Protein AF-A0A496S1B3-F1 (afdb_monomer_lite)

Structure (mmCIF, N/CA/C/O backbone):
data_AF-A0A496S1B3-F1
#
_entry.id   AF-A0A496S1B3-F1
#
loop_
_atom_site.group_PDB
_atom_site.id
_atom_site.type_symbol
_atom_site.label_atom_id
_atom_site.label_alt_id
_atom_site.label_comp_id
_atom_site.label_asym_id
_atom_site.label_entity_id
_atom_site.label_seq_id
_atom_site.pdbx_PDB_ins_code
_atom_site.Cartn_x
_atom_site.Cartn_y
_atom_site.Cartn_z
_atom_site.occupancy
_atom_site.B_iso_or_equiv
_atom_site.auth_seq_id
_atom_site.auth_comp_id
_atom_site.auth_asym_id
_atom_site.auth_atom_id
_atom_site.pdbx_PDB_model_num
ATOM 1 N N . MET A 1 1 ? -63.896 8.374 53.318 1.00 48.91 1 MET A N 1
ATOM 2 C CA . MET A 1 1 ? -63.334 8.091 51.974 1.00 48.91 1 MET A CA 1
ATOM 3 C C . MET A 1 1 ? -62.321 9.175 51.586 1.00 48.91 1 MET A C 1
ATOM 5 O O . MET A 1 1 ? -62.719 10.139 50.954 1.00 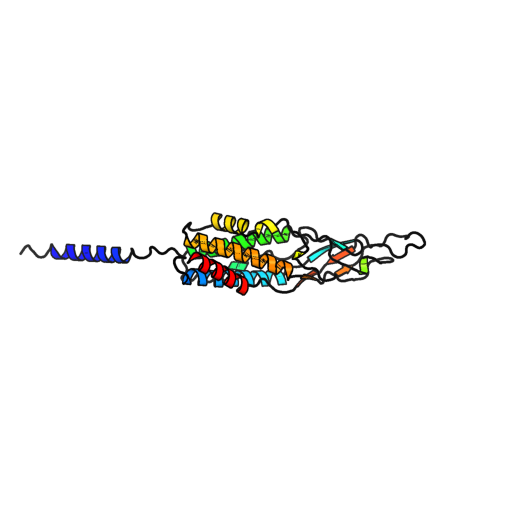48.91 1 MET A O 1
ATOM 9 N N . LYS A 1 2 ? -61.044 9.094 52.003 1.00 51.69 2 LYS A N 1
ATOM 10 C CA . LYS A 1 2 ? -60.004 10.091 51.628 1.00 51.69 2 LYS A CA 1
ATOM 11 C C . LYS A 1 2 ? -58.546 9.576 51.726 1.00 51.69 2 LYS A C 1
ATOM 13 O O . LYS A 1 2 ? -57.644 10.363 51.966 1.00 51.69 2 LYS A O 1
ATOM 18 N N . HIS A 1 3 ? -58.287 8.280 51.510 1.00 47.06 3 HIS A N 1
ATOM 19 C CA . HIS A 1 3 ? -56.916 7.724 51.598 1.00 47.06 3 HIS A CA 1
ATOM 20 C C . HIS A 1 3 ? -56.418 6.920 50.383 1.00 47.06 3 HIS A C 1
ATOM 22 O O . HIS A 1 3 ? -55.318 6.390 50.418 1.00 47.06 3 HIS A O 1
ATOM 28 N N . SER A 1 4 ? -57.145 6.889 49.261 1.00 51.12 4 SER A N 1
ATOM 29 C CA . SER A 1 4 ? -56.783 6.009 48.132 1.00 51.12 4 SER A CA 1
ATOM 30 C C . SER A 1 4 ? -55.944 6.660 47.018 1.00 51.12 4 SER A C 1
ATOM 32 O O . SER A 1 4 ? -55.629 5.988 46.043 1.00 51.12 4 SER A O 1
ATOM 34 N N . ARG A 1 5 ? -55.592 7.953 47.106 1.00 49.75 5 ARG A N 1
ATOM 35 C CA . ARG A 1 5 ? -54.916 8.672 45.998 1.00 49.75 5 ARG A CA 1
ATOM 36 C C . ARG A 1 5 ? -53.407 8.882 46.160 1.00 49.75 5 ARG A C 1
ATOM 38 O O . ARG A 1 5 ? -52.769 9.278 45.196 1.00 49.75 5 ARG A O 1
ATOM 45 N N . ILE A 1 6 ? -52.827 8.594 47.327 1.00 52.75 6 ILE A N 1
ATOM 46 C CA . ILE A 1 6 ? -51.395 8.853 47.581 1.00 52.75 6 ILE A CA 1
ATOM 47 C C . ILE A 1 6 ? -50.519 7.654 47.172 1.00 52.75 6 ILE A C 1
ATOM 49 O O . ILE A 1 6 ? -49.421 7.842 46.663 1.00 52.75 6 ILE A O 1
ATOM 53 N N . LEU A 1 7 ? -51.038 6.424 47.260 1.00 48.69 7 LEU A N 1
ATOM 54 C CA . LEU A 1 7 ? -50.293 5.207 46.899 1.00 48.69 7 LEU A CA 1
ATOM 55 C C . LEU A 1 7 ? -50.010 5.061 45.393 1.00 48.69 7 LEU A C 1
ATOM 57 O O . LEU A 1 7 ? -49.028 4.428 45.018 1.00 48.69 7 LEU A O 1
ATOM 61 N N . SER A 1 8 ? -50.817 5.676 44.522 1.00 51.34 8 SER A N 1
ATOM 62 C CA . SER A 1 8 ? -50.646 5.535 43.067 1.00 51.34 8 SER A CA 1
ATOM 63 C C . SER A 1 8 ? -49.542 6.427 42.486 1.00 51.34 8 SER A C 1
ATOM 65 O O . SER A 1 8 ? -49.044 6.134 41.405 1.00 51.34 8 SER A O 1
ATOM 67 N N . PHE A 1 9 ? -49.145 7.496 43.187 1.00 51.12 9 PHE A N 1
ATOM 68 C CA . PHE A 1 9 ? -48.075 8.393 42.733 1.00 51.12 9 PHE A CA 1
ATOM 69 C C . PHE A 1 9 ? -46.683 7.864 43.103 1.00 51.12 9 PHE A C 1
ATOM 71 O O . PHE A 1 9 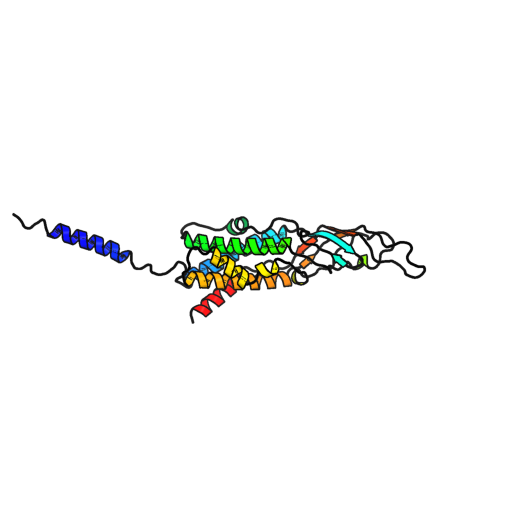? -45.757 7.975 42.306 1.00 51.12 9 PHE A O 1
ATOM 78 N N . SER A 1 10 ? -46.540 7.221 44.267 1.00 53.34 10 SER A N 1
ATOM 79 C CA . SER A 1 10 ? -45.262 6.645 44.710 1.00 53.34 10 SER A CA 1
ATOM 80 C C . SER A 1 10 ? -44.829 5.434 43.877 1.00 53.34 10 SER A C 1
ATOM 82 O O . SER A 1 10 ? -43.641 5.276 43.613 1.00 53.34 10 SER A O 1
ATOM 84 N N . LEU A 1 11 ? -45.778 4.618 43.402 1.00 52.97 11 LEU A N 1
ATOM 85 C CA . LEU A 1 11 ? -45.486 3.486 42.511 1.00 52.97 11 LEU A CA 1
ATOM 86 C C . LEU A 1 11 ? -45.060 3.937 41.105 1.00 52.97 11 LEU A C 1
ATOM 88 O O . LEU A 1 11 ? -44.182 3.317 40.514 1.00 52.97 11 LEU A O 1
ATOM 92 N N . LEU A 1 12 ? -45.618 5.041 40.593 1.00 54.69 12 LEU A N 1
ATOM 93 C CA . LEU A 1 12 ? -45.218 5.591 39.294 1.00 54.69 12 LEU A CA 1
ATOM 94 C C . LEU A 1 12 ? -43.828 6.248 39.349 1.00 54.69 12 LEU A C 1
ATOM 96 O O . LEU A 1 12 ? -43.060 6.144 38.398 1.00 54.69 12 LEU A O 1
ATOM 100 N N . PHE A 1 13 ? -43.488 6.887 40.475 1.00 54.34 13 PHE A N 1
ATOM 101 C CA . PHE A 1 13 ? -42.167 7.487 40.686 1.00 54.34 13 PHE A CA 1
ATOM 102 C C . PHE A 1 13 ? -41.072 6.428 40.852 1.00 54.34 13 PHE A C 1
ATOM 104 O O . PHE A 1 13 ? -39.991 6.590 40.300 1.00 54.34 13 PHE A O 1
ATOM 111 N N . LEU A 1 14 ? -41.361 5.320 41.545 1.00 52.47 14 LEU A N 1
ATOM 112 C CA . LEU A 1 14 ? -40.439 4.185 41.642 1.00 52.47 14 LEU A CA 1
ATOM 113 C C . LEU A 1 14 ? -40.260 3.477 40.293 1.00 52.47 14 LEU A C 1
ATOM 115 O O . LEU A 1 14 ? -39.133 3.156 39.946 1.00 52.47 14 LEU A O 1
ATOM 119 N N . ALA A 1 15 ? -41.316 3.304 39.492 1.00 55.28 15 ALA A N 1
ATOM 120 C CA . ALA A 1 15 ? -41.189 2.726 38.151 1.00 55.28 15 ALA A CA 1
ATOM 121 C C . ALA A 1 15 ? -40.369 3.617 37.195 1.00 55.28 15 ALA A C 1
ATOM 123 O O . ALA A 1 15 ? -39.558 3.106 36.430 1.00 55.28 15 ALA A O 1
ATOM 124 N N . LEU A 1 16 ? -40.514 4.946 37.275 1.00 52.53 16 LEU A N 1
ATOM 125 C CA . LEU A 1 16 ? -39.686 5.885 36.506 1.00 52.53 16 LEU A CA 1
ATOM 126 C C . LEU A 1 16 ? -38.232 5.933 36.998 1.00 52.53 16 LEU A C 1
ATOM 128 O O . LEU A 1 16 ? -37.332 6.047 36.171 1.00 52.53 16 LEU A O 1
ATOM 132 N N . PHE A 1 17 ? -37.991 5.795 38.306 1.00 51.19 17 PHE A N 1
ATOM 133 C CA . PHE A 1 17 ? -36.635 5.686 38.855 1.00 51.19 17 PHE A CA 1
ATOM 134 C C . PHE A 1 17 ? -35.966 4.358 38.496 1.00 51.19 17 PHE A C 1
ATOM 136 O O . PHE A 1 17 ? -34.789 4.366 38.163 1.00 51.19 17 PHE A O 1
ATOM 143 N N . PHE A 1 18 ? -36.691 3.237 38.490 1.00 47.53 18 PHE A N 1
ATOM 144 C CA . PHE A 1 18 ? -36.135 1.950 38.061 1.00 47.53 18 PHE A CA 1
ATOM 145 C C . PHE A 1 18 ? -35.907 1.892 36.542 1.00 47.53 18 PHE A C 1
ATOM 147 O O . PHE A 1 18 ? -34.878 1.380 36.120 1.00 47.53 18 PHE A O 1
ATOM 154 N N . SER A 1 19 ? -36.760 2.519 35.720 1.00 48.44 19 SER A N 1
ATOM 155 C CA . SER A 1 19 ? -36.476 2.672 34.282 1.00 48.44 19 SER A CA 1
ATOM 156 C C . SER A 1 19 ? -35.350 3.664 33.963 1.00 48.44 19 SER A C 1
ATOM 158 O O . SER A 1 19 ? -34.786 3.578 32.878 1.00 48.44 19 SER A O 1
ATOM 160 N N . HIS A 1 20 ? -35.008 4.597 34.862 1.00 42.94 20 HIS A N 1
ATOM 161 C CA . HIS A 1 20 ? -33.800 5.428 34.722 1.00 42.94 20 HIS A CA 1
ATOM 162 C C . HIS A 1 20 ? -32.547 4.748 35.288 1.00 42.94 20 HIS A C 1
ATOM 164 O O . HIS A 1 20 ? -31.473 4.923 34.727 1.00 42.94 20 HIS A O 1
ATOM 170 N N . ALA A 1 21 ? -32.670 3.944 36.346 1.00 42.50 21 ALA A N 1
ATOM 171 C CA . ALA A 1 21 ? -31.541 3.231 36.942 1.00 42.50 21 ALA A CA 1
ATOM 172 C C . ALA A 1 21 ? -31.046 2.062 36.070 1.00 42.50 21 ALA A C 1
ATOM 174 O O . ALA A 1 21 ? -29.859 1.764 36.077 1.00 42.50 21 ALA A O 1
ATOM 175 N N . GLU A 1 22 ? -31.912 1.444 35.257 1.00 41.94 22 GLU A N 1
ATOM 176 C CA . GLU A 1 22 ? -31.498 0.446 34.250 1.00 41.94 22 GLU A CA 1
ATOM 177 C C . GLU A 1 22 ? -30.919 1.071 32.963 1.00 41.94 22 GLU A C 1
ATOM 179 O O . GLU A 1 22 ? -30.444 0.352 32.084 1.00 41.94 22 GLU A O 1
ATOM 184 N N . ALA A 1 23 ? -30.921 2.403 32.837 1.00 44.03 23 ALA A N 1
ATOM 185 C CA . ALA A 1 23 ? -30.290 3.112 31.722 1.00 44.03 23 ALA A CA 1
ATOM 186 C C . ALA A 1 23 ? -28.853 3.580 32.033 1.00 44.03 23 ALA A C 1
ATOM 188 O O . ALA A 1 23 ? -28.182 4.101 31.144 1.00 44.03 23 ALA A O 1
ATOM 189 N N . GLU A 1 24 ? -28.369 3.367 33.259 1.00 40.72 24 GLU A N 1
ATOM 190 C CA . GLU A 1 24 ? -27.092 3.897 33.758 1.00 40.72 24 GLU A CA 1
ATOM 191 C C . GLU A 1 24 ? -26.056 2.793 34.056 1.00 40.72 24 GLU A C 1
ATOM 193 O O . GLU A 1 24 ? -25.245 2.898 34.968 1.00 40.72 24 GLU A O 1
ATOM 198 N N . GLU A 1 25 ? -26.051 1.730 33.242 1.00 42.53 25 GLU A N 1
ATOM 199 C CA . GLU A 1 25 ? -24.993 0.705 33.223 1.00 42.53 25 GLU A CA 1
ATOM 200 C C . GLU A 1 25 ? -24.513 0.433 31.780 1.00 42.53 25 GLU A C 1
ATOM 202 O O . GLU A 1 25 ? -24.498 -0.689 31.275 1.00 42.53 25 GLU A O 1
ATOM 207 N N . LYS A 1 26 ? -24.142 1.501 31.063 1.00 48.03 26 LYS A N 1
ATOM 208 C CA . LYS A 1 26 ? -23.398 1.437 29.789 1.00 48.03 26 LYS A CA 1
ATOM 209 C C . LYS A 1 26 ? -22.234 2.428 29.790 1.00 48.03 26 LYS A C 1
ATOM 211 O O . LYS A 1 26 ? -22.047 3.178 28.843 1.00 48.03 26 LYS A O 1
ATOM 216 N N . ASP A 1 27 ? -21.429 2.410 30.845 1.00 52.03 27 ASP A N 1
ATOM 217 C CA . ASP A 1 27 ? -20.199 3.217 30.922 1.00 52.03 27 ASP A CA 1
ATOM 218 C C . ASP A 1 27 ? -18.995 2.515 30.255 1.00 52.03 27 ASP A C 1
ATOM 220 O O . ASP A 1 27 ? -17.829 2.757 30.556 1.00 52.03 27 ASP A O 1
ATOM 224 N N . GLY A 1 28 ? -19.278 1.582 29.344 1.00 63.53 28 GLY A N 1
ATOM 225 C CA . GLY A 1 28 ? -18.281 0.967 28.486 1.00 63.53 28 GLY A CA 1
ATOM 226 C C . GLY A 1 28 ? -18.324 1.636 27.122 1.00 63.53 28 GLY A C 1
ATOM 227 O O . GLY A 1 28 ? -19.267 1.403 26.369 1.00 63.53 28 GLY A O 1
ATOM 228 N N . GLY A 1 29 ? -17.297 2.422 26.789 1.00 81.56 29 GLY A N 1
ATOM 229 C CA . GLY A 1 29 ? -17.083 2.953 25.437 1.00 81.56 29 GLY A CA 1
ATOM 230 C C . GLY A 1 29 ? -17.202 1.889 24.335 1.00 81.56 29 GLY A C 1
ATOM 231 O O . GLY A 1 29 ? -17.192 0.681 24.608 1.00 81.56 29 GLY A O 1
ATOM 232 N N . ILE A 1 30 ? -17.283 2.300 23.066 1.00 90.94 30 ILE A N 1
ATOM 233 C CA . ILE A 1 30 ? -17.485 1.377 21.927 1.00 90.94 30 ILE A CA 1
ATOM 234 C C . ILE A 1 30 ? -16.407 0.276 21.852 1.00 90.94 30 ILE A C 1
ATOM 236 O O . ILE A 1 30 ? -16.668 -0.840 21.391 1.00 90.94 30 ILE A O 1
ATOM 240 N N . PHE A 1 31 ? -15.216 0.545 22.393 1.00 92.69 31 PHE A N 1
ATOM 241 C CA . PHE A 1 31 ? -14.099 -0.401 22.485 1.00 92.69 31 PHE A CA 1
ATOM 242 C C . PHE A 1 31 ? -13.747 -0.824 23.918 1.00 92.69 31 PHE A C 1
ATOM 244 O O . PHE A 1 31 ? -12.593 -1.132 24.229 1.00 92.69 31 PHE A O 1
ATOM 251 N N . SER A 1 32 ? -14.751 -0.875 24.794 1.00 88.62 32 SER A N 1
ATOM 252 C CA . SER A 1 32 ? -14.613 -1.263 26.206 1.00 88.62 32 SER A CA 1
ATOM 253 C C . SER A 1 32 ? -14.197 -2.717 26.435 1.00 88.62 32 SER A C 1
ATOM 255 O O . SER A 1 32 ? -13.661 -3.033 27.491 1.00 88.62 32 SER A O 1
ATOM 257 N N . THR A 1 33 ? -14.381 -3.610 25.458 1.00 90.94 33 THR A N 1
ATOM 258 C CA . THR A 1 33 ? -14.062 -5.039 25.605 1.00 90.94 33 THR A CA 1
ATOM 259 C C . THR A 1 33 ? -13.036 -5.497 24.575 1.00 90.94 33 THR A C 1
ATOM 261 O O . THR A 1 33 ? -12.981 -4.980 23.459 1.00 90.94 33 THR A O 1
ATOM 264 N N . LEU A 1 34 ? -12.250 -6.524 24.907 1.00 90.75 34 LEU A N 1
ATOM 265 C CA . LEU A 1 34 ? -11.381 -7.187 23.930 1.00 90.75 34 LEU A CA 1
ATOM 266 C C . LEU A 1 34 ? -12.180 -7.759 22.746 1.00 90.75 34 LEU A C 1
ATOM 268 O O . LEU A 1 34 ? -11.686 -7.800 21.623 1.00 90.75 34 LEU A O 1
ATOM 272 N N . GLY A 1 35 ? -13.423 -8.189 22.990 1.00 92.94 35 GLY A N 1
ATOM 273 C CA . GLY A 1 35 ? -14.320 -8.704 21.956 1.00 92.94 35 GLY A CA 1
ATOM 274 C C . GLY A 1 35 ? -14.631 -7.667 20.876 1.00 92.94 35 GLY A C 1
ATOM 275 O O . GLY A 1 35 ? -14.485 -7.967 19.692 1.00 92.94 35 GLY A O 1
ATOM 276 N N . SER A 1 36 ? -14.981 -6.435 21.262 1.00 93.50 36 SER A N 1
ATOM 277 C CA . SER A 1 36 ? -15.270 -5.373 20.288 1.00 93.50 36 SER A CA 1
ATOM 278 C C . SER A 1 36 ? -14.017 -4.884 19.557 1.00 93.50 36 SER A C 1
ATOM 280 O O . SER A 1 36 ? -14.078 -4.629 18.352 1.00 93.50 36 SER A O 1
ATOM 282 N N . LYS A 1 37 ? -12.857 -4.845 20.231 1.00 95.69 37 LYS A N 1
ATOM 283 C CA . LYS A 1 37 ? -11.559 -4.570 19.586 1.00 95.69 37 LYS A CA 1
ATOM 284 C C . LYS A 1 37 ? -11.195 -5.642 18.546 1.00 95.69 37 LYS A C 1
ATOM 286 O O . LYS A 1 37 ? -10.800 -5.304 17.435 1.00 95.69 37 LYS A O 1
ATOM 291 N N . LYS A 1 38 ? -11.387 -6.928 18.873 1.00 96.44 38 LYS A N 1
ATOM 292 C CA . LYS A 1 38 ? -11.165 -8.060 17.951 1.00 96.44 38 LYS A CA 1
ATOM 293 C C . LYS A 1 38 ? -12.043 -7.990 16.711 1.00 96.44 38 LYS A C 1
ATOM 295 O O . LYS A 1 38 ? -11.554 -8.160 15.602 1.00 96.44 38 LYS A O 1
ATOM 300 N N . GLN A 1 39 ? -13.331 -7.717 16.903 1.00 96.31 39 GLN A N 1
ATOM 301 C CA . GLN A 1 39 ? -14.268 -7.569 15.794 1.00 96.31 39 GLN A CA 1
ATOM 302 C C . GLN A 1 39 ? -13.840 -6.438 14.850 1.00 96.31 39 GLN A C 1
ATOM 304 O O . GLN A 1 39 ? -13.865 -6.611 13.636 1.00 96.31 39 GLN A O 1
ATOM 309 N N . PHE A 1 40 ? -13.416 -5.301 15.409 1.00 97.38 40 PHE A N 1
ATOM 310 C CA . PHE A 1 40 ? -12.900 -4.178 14.630 1.00 97.38 40 PHE A CA 1
ATOM 311 C C . PHE A 1 40 ? -11.636 -4.524 13.845 1.00 97.38 40 PHE A C 1
ATOM 313 O O . PHE A 1 40 ? -11.559 -4.195 12.664 1.00 97.38 40 PHE A O 1
ATOM 320 N N . ALA A 1 41 ? -10.675 -5.206 14.472 1.00 97.94 41 ALA A N 1
ATOM 321 C CA . ALA A 1 41 ? -9.442 -5.619 13.810 1.00 97.94 41 ALA A CA 1
ATOM 322 C C . ALA A 1 41 ? -9.713 -6.518 12.596 1.00 97.94 41 ALA A C 1
ATOM 324 O O . ALA A 1 41 ? -9.312 -6.173 11.484 1.00 97.94 41 ALA A O 1
ATOM 325 N N . GLY A 1 42 ? -10.480 -7.597 12.781 1.00 97.88 42 GLY A N 1
ATOM 326 C CA . GLY A 1 42 ? -10.802 -8.513 11.687 1.00 97.88 42 GLY A CA 1
ATOM 327 C C . GLY A 1 42 ? -11.550 -7.822 10.544 1.00 97.88 42 GLY A C 1
ATOM 328 O O . GLY A 1 42 ? -11.259 -8.053 9.371 1.00 97.88 42 GLY A O 1
ATOM 329 N N . GLU A 1 43 ? -12.479 -6.923 10.873 1.00 97.75 43 GLU A N 1
ATOM 330 C CA . GLU A 1 43 ? -13.238 -6.183 9.870 1.00 97.75 43 GLU A CA 1
ATOM 331 C C . GLU A 1 43 ? -12.371 -5.207 9.067 1.00 97.75 43 GLU A C 1
ATOM 333 O O . GLU A 1 43 ? -12.377 -5.241 7.837 1.00 97.75 43 GLU A O 1
ATOM 338 N N . VAL A 1 44 ? -11.609 -4.345 9.739 1.00 98.12 44 VAL A N 1
ATOM 339 C CA . VAL A 1 44 ? -10.765 -3.346 9.074 1.00 98.12 44 VAL A CA 1
ATOM 340 C C . VAL A 1 44 ? -9.703 -4.018 8.206 1.00 98.12 44 VAL A C 1
ATOM 342 O O . VAL A 1 44 ? -9.511 -3.609 7.059 1.00 98.12 44 VAL A O 1
ATOM 345 N N . SER A 1 45 ? -9.061 -5.070 8.716 1.00 98.44 45 SER A N 1
ATOM 346 C CA . SER A 1 45 ? -8.072 -5.843 7.965 1.00 98.44 45 SER A CA 1
ATOM 347 C C . SER A 1 45 ? -8.652 -6.449 6.690 1.00 98.44 45 SER A C 1
ATOM 349 O O . SER A 1 45 ? -8.063 -6.297 5.620 1.00 98.44 45 SER A O 1
ATOM 351 N N . PHE A 1 46 ? -9.834 -7.070 6.773 1.00 98.25 46 PHE A N 1
ATOM 352 C CA . PHE A 1 46 ? -10.513 -7.652 5.614 1.00 98.25 46 PHE A CA 1
ATOM 353 C C . PHE A 1 46 ? -10.858 -6.601 4.548 1.00 98.25 46 PHE A C 1
ATOM 355 O O . PHE A 1 46 ? -10.631 -6.812 3.354 1.00 98.25 46 PHE A O 1
ATOM 362 N N . LEU A 1 47 ? -11.398 -5.452 4.970 1.00 98.44 47 LEU A N 1
ATOM 363 C CA . LEU A 1 47 ? -11.771 -4.366 4.059 1.00 98.44 47 LEU A CA 1
ATOM 364 C C . LEU A 1 47 ? -10.550 -3.784 3.333 1.00 98.44 47 LEU A C 1
ATOM 366 O O . LEU A 1 47 ? -10.608 -3.542 2.124 1.00 98.44 47 LEU A O 1
ATOM 370 N N . ILE A 1 48 ? -9.442 -3.579 4.054 1.00 98.38 48 ILE A N 1
ATOM 371 C CA . ILE A 1 48 ? -8.195 -3.065 3.478 1.00 98.38 48 ILE A CA 1
ATOM 372 C C . ILE A 1 48 ? -7.591 -4.084 2.516 1.00 98.38 48 ILE A C 1
ATOM 374 O O . ILE A 1 48 ? -7.298 -3.712 1.383 1.00 98.38 48 ILE A O 1
ATOM 378 N N . GLU A 1 49 ? -7.446 -5.350 2.918 1.00 98.06 49 GLU A N 1
ATOM 379 C CA . GLU A 1 49 ? -6.888 -6.414 2.071 1.00 98.06 49 GLU A CA 1
ATOM 380 C C . GLU A 1 49 ? -7.628 -6.508 0.735 1.00 98.06 49 GLU A C 1
ATOM 382 O O . GLU A 1 49 ? -7.011 -6.517 -0.334 1.00 98.06 49 GLU A O 1
ATOM 387 N N . LYS A 1 50 ? -8.964 -6.520 0.784 1.00 98.00 50 LYS A N 1
ATOM 388 C CA . LYS A 1 50 ? -9.792 -6.607 -0.417 1.00 98.00 50 LYS A CA 1
ATOM 389 C C . LYS A 1 50 ? -9.547 -5.431 -1.365 1.00 98.00 50 LYS A C 1
ATOM 391 O O . LYS A 1 50 ? -9.273 -5.648 -2.545 1.00 98.00 50 LYS A O 1
ATOM 396 N N . ALA A 1 51 ? -9.611 -4.200 -0.857 1.00 97.81 51 ALA A N 1
ATOM 397 C CA . ALA A 1 51 ? -9.374 -3.010 -1.671 1.00 97.81 51 ALA A CA 1
ATOM 398 C C . ALA A 1 51 ? -7.931 -2.944 -2.198 1.00 97.81 51 ALA A C 1
ATOM 400 O O . ALA A 1 51 ? -7.701 -2.503 -3.324 1.00 97.81 51 ALA A O 1
ATOM 401 N N . TRP A 1 52 ? -6.962 -3.412 -1.409 1.00 97.56 52 TRP A N 1
ATOM 402 C CA . TRP A 1 52 ? -5.559 -3.471 -1.804 1.00 97.56 52 TRP A CA 1
ATOM 403 C C . TRP A 1 52 ? -5.331 -4.434 -2.959 1.00 97.56 52 TRP A 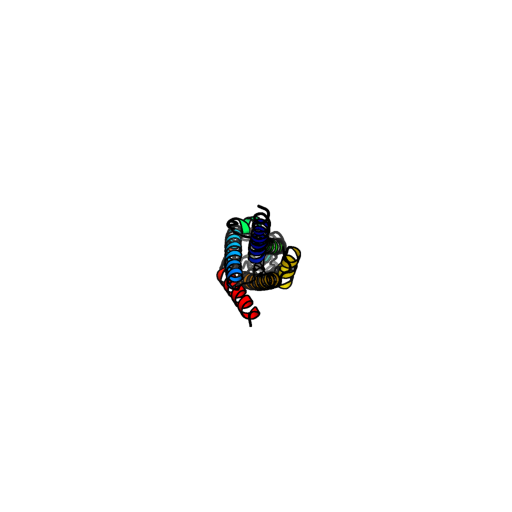C 1
ATOM 405 O O . TRP A 1 52 ? -4.623 -4.103 -3.909 1.00 97.56 52 TRP A O 1
ATOM 415 N N . LYS A 1 53 ? -5.954 -5.612 -2.897 1.00 97.06 53 LYS A N 1
ATOM 416 C CA . LYS A 1 53 ? -5.894 -6.618 -3.954 1.00 97.06 53 LYS A CA 1
ATOM 417 C C . LYS A 1 53 ? -6.466 -6.084 -5.263 1.00 97.06 53 LYS A C 1
ATOM 419 O O . LYS A 1 53 ? -5.788 -6.128 -6.287 1.00 97.06 53 LYS A O 1
ATOM 424 N N . GLU A 1 54 ? -7.672 -5.518 -5.211 1.00 96.94 54 GLU A N 1
ATOM 425 C CA . GLU A 1 54 ? -8.323 -4.906 -6.376 1.00 96.94 54 GLU A CA 1
ATOM 426 C C . GLU A 1 54 ? -7.457 -3.798 -6.994 1.00 96.94 54 GLU A C 1
ATOM 428 O O . GLU A 1 54 ? -7.316 -3.715 -8.217 1.00 96.94 54 GLU A O 1
ATOM 433 N N . TRP A 1 55 ? -6.832 -2.969 -6.156 1.00 97.25 55 TRP A N 1
ATOM 434 C CA . TRP A 1 55 ? -5.909 -1.933 -6.604 1.00 97.25 55 TRP A CA 1
ATOM 435 C C . TRP A 1 55 ? -4.641 -2.506 -7.241 1.00 97.25 55 TRP A C 1
ATOM 437 O O . TRP A 1 55 ? -4.317 -2.129 -8.366 1.00 97.25 55 TRP A O 1
ATOM 447 N N . GLN A 1 56 ? -3.949 -3.434 -6.574 1.00 97.44 56 GLN A N 1
ATOM 448 C CA . GLN A 1 56 ? -2.696 -4.020 -7.057 1.00 97.44 56 GLN A CA 1
ATOM 449 C C . GLN A 1 56 ? -2.882 -4.704 -8.417 1.00 97.44 56 GLN A C 1
ATOM 451 O O . GLN A 1 56 ? -2.038 -4.544 -9.300 1.00 97.44 56 GLN A O 1
ATOM 456 N N . ASP A 1 57 ? -4.009 -5.394 -8.608 1.00 96.88 57 ASP A N 1
ATOM 457 C CA . ASP A 1 57 ? -4.369 -6.044 -9.873 1.00 96.88 57 ASP A CA 1
ATOM 458 C C . ASP A 1 57 ? -4.695 -5.038 -10.994 1.00 96.88 57 ASP A C 1
ATOM 460 O O . ASP A 1 57 ? -4.580 -5.360 -12.178 1.00 96.88 57 ASP A O 1
ATOM 464 N N . SER A 1 58 ? -5.080 -3.811 -10.633 1.00 96.44 58 SER A N 1
ATOM 465 C CA . SER A 1 58 ? -5.489 -2.753 -11.568 1.00 96.44 58 SER A CA 1
ATOM 466 C C . SER A 1 58 ? -4.373 -1.760 -11.917 1.00 96.44 58 SER A C 1
ATOM 468 O O . SER A 1 58 ? -4.537 -0.946 -12.831 1.00 96.44 58 SER A O 1
ATOM 470 N N . VAL A 1 59 ? -3.255 -1.778 -11.188 1.00 95.19 59 VAL A N 1
ATOM 471 C CA . VAL A 1 59 ? -2.139 -0.846 -11.390 1.00 95.19 59 VAL A CA 1
ATOM 472 C C . VAL A 1 59 ? -1.349 -1.188 -12.652 1.00 95.19 59 VAL A C 1
ATOM 474 O O . VAL A 1 59 ? -0.967 -2.334 -12.894 1.00 95.19 59 VAL A O 1
ATOM 477 N N . LEU A 1 60 ? -1.025 -0.152 -13.428 1.00 96.25 60 LEU A N 1
ATOM 478 C CA . LEU A 1 60 ? -0.181 -0.250 -14.615 1.00 96.25 60 LEU A CA 1
ATOM 479 C C . LEU A 1 60 ? 0.984 0.730 -14.526 1.00 96.25 60 LEU A C 1
ATOM 481 O O . LEU A 1 60 ? 0.787 1.920 -14.293 1.00 96.25 60 LEU A O 1
ATOM 485 N N . LEU A 1 61 ? 2.192 0.245 -14.800 1.00 95.81 61 LEU A N 1
ATOM 486 C CA . LEU A 1 61 ? 3.395 1.067 -14.863 1.00 95.81 61 LEU A CA 1
ATOM 487 C C . LEU A 1 61 ? 3.718 1.368 -16.330 1.00 95.81 61 LEU A C 1
ATOM 489 O O . LEU A 1 61 ? 3.995 0.464 -17.130 1.00 95.81 61 LEU A O 1
ATOM 493 N N . ASN A 1 62 ? 3.648 2.647 -16.694 1.00 92.94 62 ASN A N 1
ATOM 494 C CA . ASN A 1 62 ? 3.829 3.138 -18.059 1.00 92.94 62 ASN A CA 1
ATOM 495 C C . ASN A 1 62 ? 4.713 4.384 -18.074 1.00 92.94 62 ASN A C 1
ATOM 497 O O . ASN A 1 62 ? 4.889 5.027 -17.054 1.00 92.94 62 ASN A O 1
ATOM 501 N N . GLY A 1 63 ? 5.240 4.745 -19.246 1.00 89.69 63 GLY A N 1
ATOM 502 C CA . GLY A 1 63 ? 5.985 6.002 -19.406 1.00 89.69 63 GLY A CA 1
ATOM 503 C C . GLY A 1 63 ? 7.452 5.930 -18.984 1.00 89.69 63 GLY A C 1
ATOM 504 O O . GLY A 1 63 ? 8.184 6.885 -19.228 1.00 89.69 63 GLY A O 1
ATOM 505 N N . ILE A 1 64 ? 7.885 4.771 -18.483 1.00 95.06 64 ILE A N 1
ATOM 506 C CA . ILE A 1 64 ? 9.224 4.510 -17.954 1.00 95.06 64 ILE A CA 1
ATOM 507 C C . ILE A 1 64 ? 10.271 4.837 -19.014 1.00 95.06 64 ILE A C 1
ATOM 509 O O . ILE A 1 64 ? 10.236 4.304 -20.126 1.00 95.06 64 ILE A O 1
ATOM 513 N N . GLU A 1 65 ? 11.207 5.713 -18.684 1.00 94.56 65 GLU A N 1
ATOM 514 C CA . GLU A 1 65 ? 12.304 6.056 -19.585 1.00 94.56 65 GLU A CA 1
ATOM 515 C C . GLU A 1 65 ? 13.401 5.014 -19.452 1.00 94.56 65 GLU A C 1
ATOM 517 O O . GLU A 1 65 ? 13.736 4.627 -18.341 1.00 94.56 65 GLU A O 1
ATOM 522 N N . VAL A 1 66 ? 13.950 4.533 -20.563 1.00 93.19 66 VAL A N 1
ATOM 523 C CA . VAL A 1 66 ? 15.039 3.553 -20.535 1.00 93.19 66 VAL A CA 1
ATOM 524 C C . VAL A 1 66 ? 16.297 4.166 -21.131 1.00 93.19 66 VAL A C 1
ATOM 526 O O . VAL A 1 66 ? 16.327 4.563 -22.302 1.00 93.19 66 VAL A O 1
ATOM 529 N N . GLU A 1 67 ? 17.332 4.220 -20.297 1.00 90.44 67 GLU A N 1
ATOM 530 C CA . GLU A 1 67 ? 18.668 4.712 -20.602 1.00 90.44 67 GLU A CA 1
ATOM 531 C C . GLU A 1 67 ? 19.705 3.639 -20.272 1.00 90.44 67 GLU A C 1
ATOM 533 O O . GLU A 1 67 ? 19.859 3.203 -19.130 1.00 90.44 67 GLU A O 1
ATOM 538 N N . GLY A 1 68 ? 20.429 3.180 -21.290 1.00 88.44 68 GLY A N 1
ATOM 539 C CA . GLY A 1 68 ? 21.339 2.056 -21.153 1.00 88.44 68 GLY A CA 1
ATOM 540 C C . GLY A 1 68 ? 20.609 0.844 -20.577 1.00 88.44 68 GLY A C 1
ATOM 541 O O . GLY A 1 68 ? 19.556 0.441 -21.063 1.00 88.44 68 GLY A O 1
ATOM 542 N N . SER A 1 69 ? 21.166 0.267 -19.517 1.00 90.50 69 SER A N 1
ATOM 543 C CA . SER A 1 69 ? 20.586 -0.878 -18.816 1.00 90.50 69 SER A CA 1
ATOM 544 C C . SER A 1 69 ? 19.546 -0.517 -17.754 1.00 90.50 69 SER A C 1
ATOM 546 O O . SER A 1 69 ? 19.149 -1.400 -16.993 1.00 90.50 69 SER A O 1
ATOM 548 N N . GLN A 1 70 ? 19.127 0.745 -17.654 1.00 93.62 70 GLN A N 1
ATOM 549 C CA . GLN A 1 70 ? 18.330 1.242 -16.537 1.00 93.62 70 GLN A CA 1
ATOM 550 C C . GLN A 1 70 ? 17.030 1.887 -17.004 1.00 93.62 70 GLN A C 1
ATOM 552 O O . GLN A 1 70 ? 16.990 2.647 -17.966 1.00 93.62 70 GLN A O 1
ATOM 557 N N . GLY A 1 71 ? 15.957 1.572 -16.291 1.00 95.50 71 GLY A N 1
ATOM 558 C CA . GLY A 1 71 ? 14.658 2.202 -16.394 1.00 95.50 71 GLY A CA 1
ATOM 559 C C . GLY A 1 71 ? 14.434 3.186 -15.257 1.00 95.50 71 GLY A C 1
ATOM 560 O O . GLY A 1 71 ? 14.687 2.866 -14.091 1.00 95.50 71 GLY A O 1
ATOM 561 N N . LEU A 1 72 ? 13.916 4.350 -15.622 1.00 96.44 72 LEU A N 1
ATOM 562 C CA . LEU A 1 72 ? 13.548 5.458 -14.762 1.00 96.44 72 LEU A CA 1
ATOM 563 C C . LEU A 1 72 ? 12.024 5.550 -14.726 1.00 96.44 72 LEU A C 1
ATOM 565 O O . LEU A 1 72 ? 11.382 5.875 -15.725 1.00 96.44 72 LEU A O 1
ATOM 569 N N . LEU A 1 73 ? 11.462 5.240 -13.568 1.00 96.56 73 LEU A N 1
ATOM 570 C CA . LEU A 1 73 ? 10.064 5.445 -13.233 1.00 96.56 73 LEU A CA 1
ATOM 571 C C . LEU A 1 73 ? 9.949 6.741 -12.430 1.00 96.56 73 LEU A C 1
ATOM 573 O O . LEU A 1 73 ? 10.560 6.871 -11.367 1.00 96.56 73 LEU A O 1
ATOM 577 N N . GLN A 1 74 ? 9.180 7.689 -12.948 1.00 96.06 74 GLN A N 1
ATOM 578 C CA . GLN A 1 74 ? 8.965 9.011 -12.373 1.00 96.06 74 GLN A CA 1
ATOM 579 C C . GLN A 1 74 ? 7.673 9.061 -11.540 1.00 96.06 74 GLN A C 1
ATOM 581 O O . GLN A 1 74 ? 6.762 8.253 -11.748 1.00 96.06 74 GLN A O 1
ATOM 586 N N . PRO A 1 75 ? 7.541 10.036 -10.622 1.00 95.81 75 PRO A N 1
ATOM 587 C CA . PRO A 1 75 ? 6.280 10.286 -9.931 1.00 95.81 75 PRO A CA 1
ATOM 588 C C . PRO A 1 75 ? 5.119 10.466 -10.921 1.00 95.81 75 PRO A C 1
ATOM 590 O O . PRO A 1 75 ? 5.179 11.307 -11.817 1.00 95.81 75 PRO A O 1
ATOM 593 N N . GLY A 1 76 ? 4.057 9.675 -10.750 1.00 91.62 76 GLY A N 1
ATOM 594 C CA . GLY A 1 76 ? 2.885 9.659 -11.635 1.00 91.62 76 GLY A CA 1
ATOM 595 C C . GLY A 1 76 ? 2.884 8.569 -12.715 1.00 91.62 76 GLY A C 1
ATOM 596 O O . GLY A 1 76 ? 1.842 8.352 -13.330 1.00 91.62 76 GLY A O 1
ATOM 597 N N . ASP A 1 77 ? 3.986 7.834 -12.899 1.00 93.25 77 ASP A N 1
ATOM 598 C CA . ASP A 1 77 ? 4.073 6.730 -13.872 1.00 93.25 77 ASP A CA 1
ATOM 599 C C . ASP A 1 77 ? 3.330 5.457 -13.422 1.00 93.25 77 ASP A C 1
ATOM 601 O O . ASP A 1 77 ? 3.034 4.574 -14.238 1.00 93.25 77 ASP A O 1
ATOM 605 N N . ILE A 1 78 ? 2.995 5.361 -12.128 1.00 94.50 78 ILE A N 1
ATOM 606 C CA . ILE A 1 78 ? 2.061 4.357 -11.607 1.00 94.50 78 ILE A CA 1
ATOM 607 C C . ILE A 1 78 ? 0.626 4.811 -11.901 1.00 94.50 78 ILE A C 1
ATOM 609 O O . ILE A 1 78 ? -0.010 5.523 -11.117 1.00 94.50 78 ILE A O 1
ATOM 613 N N . GLY A 1 79 ? 0.113 4.375 -13.048 1.00 90.62 79 GLY A N 1
ATOM 614 C CA . GLY A 1 79 ? -1.268 4.577 -13.465 1.00 90.62 79 GLY A CA 1
ATOM 615 C C . GLY A 1 79 ? -2.231 3.543 -12.873 1.00 90.62 79 GLY A C 1
ATOM 616 O O . GLY A 1 79 ? -1.825 2.504 -12.356 1.00 90.62 79 GLY A O 1
ATOM 617 N N . GLY A 1 80 ? -3.527 3.827 -12.991 1.00 89.81 80 GLY A N 1
ATOM 618 C CA . GLY A 1 80 ? -4.608 2.998 -12.451 1.00 89.81 80 GLY A CA 1
ATOM 619 C C . GLY A 1 80 ? -5.441 3.738 -11.401 1.00 89.81 80 GLY A C 1
ATOM 620 O O . GLY A 1 80 ? -5.195 4.922 -11.140 1.00 89.81 80 GLY A O 1
ATOM 621 N N . PRO A 1 81 ? -6.454 3.072 -10.819 1.00 92.31 81 PRO A N 1
ATOM 622 C CA . PRO A 1 81 ? -7.212 3.639 -9.713 1.00 92.31 81 PRO A CA 1
ATOM 623 C C . PRO A 1 81 ? -6.298 3.866 -8.503 1.00 92.31 81 PRO A C 1
ATOM 625 O O . PRO A 1 81 ? -5.250 3.240 -8.367 1.00 92.31 81 PRO A O 1
ATOM 628 N N . VAL A 1 82 ? -6.706 4.770 -7.620 1.00 90.50 82 VAL A N 1
ATOM 629 C CA . VAL A 1 82 ? -6.110 4.925 -6.289 1.00 90.50 82 VAL A CA 1
ATOM 630 C C . VAL A 1 82 ? -7.015 4.193 -5.303 1.00 90.50 82 VAL A C 1
ATOM 632 O O . VAL A 1 82 ? -8.235 4.263 -5.463 1.00 90.50 82 VAL A O 1
ATOM 635 N N . ILE A 1 83 ? -6.449 3.529 -4.291 1.00 94.56 83 ILE A N 1
ATOM 636 C CA . ILE A 1 83 ? -7.239 2.990 -3.172 1.00 94.56 83 ILE A CA 1
ATOM 637 C C . ILE A 1 83 ? -8.011 4.146 -2.532 1.00 94.56 83 ILE A C 1
ATOM 639 O O . ILE A 1 83 ? -7.404 5.087 -2.021 1.00 94.56 83 ILE A O 1
ATOM 643 N N . SER A 1 84 ? -9.341 4.089 -2.568 1.00 96.00 84 SER A N 1
ATOM 644 C CA . SER A 1 84 ? -10.206 5.103 -1.971 1.00 96.00 84 SER A CA 1
ATOM 645 C C . SER A 1 84 ? -10.899 4.560 -0.727 1.00 96.00 84 SER A C 1
ATOM 647 O O . SER A 1 84 ? -11.161 3.363 -0.609 1.00 96.00 84 SER A O 1
ATOM 649 N N . ALA A 1 85 ? -11.289 5.437 0.195 1.00 97.06 85 ALA A N 1
ATOM 650 C CA . ALA A 1 85 ? -12.092 5.036 1.341 1.00 97.06 85 ALA A CA 1
ATOM 651 C C . ALA A 1 85 ? -13.416 4.414 0.879 1.00 97.06 85 ALA A C 1
ATOM 653 O O . ALA A 1 85 ? -13.916 3.488 1.505 1.00 97.06 85 ALA A O 1
ATOM 654 N N . SER A 1 86 ? -13.962 4.863 -0.257 1.00 96.38 86 SER A N 1
ATOM 655 C CA . SER A 1 86 ? -15.146 4.246 -0.857 1.00 96.38 86 SER A CA 1
ATOM 656 C C . SER A 1 86 ? -14.909 2.812 -1.338 1.00 96.38 86 SER A C 1
ATOM 658 O O . SER A 1 86 ? -15.808 1.994 -1.164 1.00 96.38 86 SER A O 1
ATOM 660 N N . SER A 1 87 ? -13.738 2.484 -1.904 1.00 96.44 87 SER A N 1
ATOM 661 C CA . SER A 1 87 ? -13.427 1.108 -2.313 1.00 96.44 87 SER A CA 1
ATOM 662 C C . SER A 1 87 ? -13.183 0.210 -1.101 1.00 96.44 87 SER A C 1
ATOM 664 O O . SER A 1 87 ? -13.672 -0.913 -1.075 1.00 96.44 87 SER A O 1
ATOM 666 N N . ILE A 1 88 ? -12.521 0.726 -0.058 1.00 97.62 88 ILE A N 1
ATOM 667 C CA . ILE A 1 88 ? -12.336 0.016 1.221 1.00 97.62 88 ILE A CA 1
ATOM 668 C C . ILE A 1 88 ? -13.694 -0.280 1.872 1.00 97.62 88 ILE A C 1
ATOM 670 O O . ILE A 1 88 ? -13.966 -1.403 2.280 1.00 97.62 88 ILE A O 1
ATOM 674 N N . LEU A 1 89 ? -14.591 0.706 1.928 1.00 97.81 89 LEU A N 1
ATOM 675 C CA . LEU A 1 89 ? -15.891 0.579 2.593 1.00 97.81 89 LEU A CA 1
ATOM 676 C C . LEU A 1 89 ? -16.965 -0.114 1.738 1.00 97.81 89 LEU A C 1
ATOM 678 O O . LEU A 1 89 ? -18.105 -0.229 2.187 1.00 97.81 89 LEU A O 1
ATOM 682 N N . ALA A 1 90 ? -16.645 -0.570 0.523 1.00 96.00 90 ALA A N 1
ATOM 683 C CA . ALA A 1 90 ? -17.630 -1.115 -0.413 1.00 96.00 90 ALA A CA 1
ATOM 684 C C . ALA A 1 90 ? -18.352 -2.364 0.124 1.00 96.00 90 ALA A C 1
ATOM 686 O O . ALA A 1 90 ? -19.519 -2.580 -0.192 1.00 96.00 90 ALA A O 1
ATOM 687 N N . SER A 1 91 ? -17.673 -3.172 0.945 1.00 93.25 91 SER A N 1
ATOM 688 C CA . SER A 1 91 ? -18.248 -4.349 1.617 1.00 93.25 91 SER A CA 1
ATOM 689 C C . SER A 1 91 ? -18.408 -4.180 3.126 1.00 93.25 91 SER A C 1
ATOM 691 O O . SER A 1 91 ? -18.526 -5.174 3.836 1.00 93.25 91 SER A O 1
ATOM 693 N N . PHE A 1 92 ? -18.386 -2.945 3.627 1.00 97.06 92 PHE A N 1
ATOM 694 C CA . PHE A 1 92 ? -18.597 -2.687 5.045 1.00 97.06 92 PHE A CA 1
ATOM 695 C C . PHE A 1 92 ? -20.084 -2.793 5.389 1.00 97.06 92 PHE A C 1
ATOM 697 O O . PHE A 1 92 ? -20.891 -1.970 4.944 1.00 97.06 92 PHE A O 1
ATOM 704 N N . ASP A 1 93 ? -20.432 -3.789 6.200 1.00 95.38 93 ASP A N 1
ATOM 705 C CA . ASP A 1 93 ? -21.776 -3.927 6.746 1.00 95.38 93 ASP A CA 1
ATOM 706 C C . ASP A 1 93 ? -21.976 -2.936 7.898 1.00 95.38 93 ASP A C 1
ATOM 708 O O . ASP A 1 93 ? -21.195 -2.894 8.850 1.00 95.38 93 ASP A O 1
ATOM 712 N N . ARG A 1 94 ? -23.015 -2.107 7.795 1.00 94.25 94 ARG A N 1
ATOM 713 C CA . ARG A 1 94 ? -23.346 -1.080 8.792 1.00 94.25 94 ARG A CA 1
ATOM 714 C C . ARG A 1 94 ? -24.435 -1.530 9.758 1.00 94.25 94 ARG A C 1
ATOM 716 O O . ARG A 1 94 ? -24.687 -0.826 10.733 1.00 94.25 94 ARG A O 1
ATOM 723 N N . GLU A 1 95 ? -25.109 -2.641 9.477 1.00 94.62 95 GLU A N 1
ATOM 724 C CA . GLU A 1 95 ? -26.260 -3.074 10.254 1.00 94.62 95 GLU A CA 1
ATOM 725 C C . GLU A 1 95 ? -25.866 -3.351 11.714 1.00 94.62 95 GLU A C 1
ATOM 727 O O . GLU A 1 95 ? -24.858 -3.994 12.007 1.00 94.62 95 GLU A O 1
ATOM 732 N N . GLY A 1 96 ? -26.638 -2.795 12.653 1.00 90.88 96 GLY A N 1
ATOM 733 C CA . GLY A 1 96 ? -26.428 -2.989 14.091 1.00 90.88 96 GLY A CA 1
ATOM 734 C C . GLY A 1 96 ? -25.213 -2.276 14.703 1.00 90.88 96 GLY A C 1
ATOM 735 O O . GLY A 1 96 ? -24.961 -2.456 15.894 1.00 90.88 96 GLY A O 1
ATOM 736 N N . LYS A 1 97 ? -24.468 -1.460 13.944 1.00 93.81 97 LYS A N 1
ATOM 737 C CA . LYS A 1 97 ? -23.279 -0.744 14.441 1.00 93.81 97 LYS A CA 1
ATOM 738 C C . LYS A 1 97 ? -23.605 0.684 14.861 1.00 93.81 97 LYS A C 1
ATOM 740 O O . LYS A 1 97 ? -24.430 1.349 14.242 1.00 93.81 97 LYS A O 1
ATOM 745 N N . SER A 1 98 ? -22.942 1.167 15.912 1.00 93.44 98 SER A N 1
ATOM 746 C CA . SER A 1 98 ? -23.068 2.562 16.342 1.00 93.44 98 SER A CA 1
ATOM 747 C C . SER A 1 98 ? -22.406 3.515 15.343 1.00 93.44 98 SER A C 1
ATOM 749 O O . SER A 1 98 ? -21.459 3.146 14.643 1.00 93.44 98 SER A O 1
ATOM 751 N N . GLU A 1 99 ? -22.867 4.767 15.307 1.00 93.88 99 GLU A N 1
ATOM 752 C CA . GLU A 1 99 ? -22.262 5.799 14.453 1.00 93.88 99 GLU A CA 1
ATOM 753 C C . GLU A 1 99 ? -20.791 6.054 14.801 1.00 93.88 99 GLU A C 1
ATOM 755 O O . GLU A 1 99 ? -19.983 6.245 13.895 1.00 93.88 99 GLU A O 1
ATOM 760 N N . ASP A 1 100 ? -20.409 5.962 16.078 1.00 94.38 100 ASP A N 1
ATOM 761 C CA . ASP A 1 100 ? -19.009 6.104 16.492 1.00 94.38 100 ASP A CA 1
ATOM 762 C C . ASP A 1 100 ? -18.144 4.953 15.965 1.00 94.38 100 ASP A C 1
ATOM 764 O O . ASP A 1 100 ? -17.049 5.181 15.453 1.00 94.38 100 ASP A O 1
ATOM 768 N N . TYR A 1 101 ? -18.643 3.713 15.996 1.00 95.56 101 TYR A N 1
ATOM 769 C CA . TYR A 1 101 ? -17.928 2.574 15.417 1.00 95.56 101 TYR A CA 1
ATOM 770 C C . TYR A 1 101 ? -17.749 2.752 13.904 1.00 95.56 101 TYR A C 1
ATOM 772 O O . TYR A 1 101 ? -16.648 2.607 13.370 1.00 95.56 101 TYR A O 1
ATOM 780 N N . ILE A 1 102 ? -18.827 3.129 13.209 1.00 96.38 102 ILE A N 1
ATOM 781 C CA . ILE A 1 102 ? -18.806 3.431 11.773 1.00 96.38 102 ILE A CA 1
ATOM 782 C C . ILE A 1 102 ? -17.822 4.575 11.478 1.00 96.38 102 ILE A C 1
ATOM 784 O O . ILE A 1 102 ? -17.092 4.522 10.486 1.00 96.38 102 ILE A O 1
ATOM 788 N N . GLY A 1 103 ? -17.786 5.601 12.331 1.00 96.75 103 GLY A N 1
ATOM 789 C CA . GLY A 1 103 ? -16.848 6.718 12.263 1.00 96.75 103 GLY A CA 1
ATOM 790 C C . GLY A 1 103 ? -15.394 6.262 12.368 1.00 96.75 103 GLY A C 1
ATOM 791 O O . GLY A 1 103 ? -14.571 6.667 11.550 1.00 96.75 103 GLY A O 1
ATOM 792 N N . CYS A 1 104 ? -15.091 5.351 13.293 1.00 97.44 104 CYS A N 1
ATOM 793 C CA . CYS A 1 104 ? -13.763 4.760 13.450 1.00 97.44 104 CYS A CA 1
ATOM 794 C C . CYS A 1 104 ? -13.318 3.974 12.208 1.00 97.44 104 CYS A C 1
ATOM 796 O O . CYS A 1 104 ? -12.210 4.186 11.716 1.00 97.44 104 CYS A O 1
ATOM 798 N N . VAL A 1 105 ? -14.185 3.125 11.642 1.00 97.94 105 VAL A N 1
ATOM 799 C CA . VAL A 1 105 ? -13.868 2.371 10.412 1.00 97.94 105 VAL A CA 1
ATOM 800 C C . VAL A 1 105 ? -13.643 3.323 9.228 1.00 97.94 105 VAL A C 1
ATOM 802 O O . VAL A 1 105 ? -12.684 3.166 8.470 1.00 97.94 105 VAL A O 1
ATOM 805 N N . LYS A 1 106 ? -14.476 4.366 9.093 1.00 98.12 106 LYS A N 1
ATOM 806 C CA . LYS A 1 106 ? -14.299 5.417 8.074 1.00 98.12 106 LYS A CA 1
ATOM 807 C C . LYS A 1 106 ? -12.980 6.171 8.242 1.00 98.12 106 LYS A C 1
ATOM 809 O O . LYS A 1 106 ? -12.327 6.450 7.238 1.00 98.12 106 LYS A O 1
ATOM 814 N N . ALA A 1 107 ? -12.585 6.491 9.475 1.00 98.12 107 ALA A N 1
ATOM 815 C CA . ALA A 1 107 ? -11.322 7.168 9.756 1.00 98.12 107 ALA A CA 1
ATOM 816 C C . ALA A 1 107 ? -10.127 6.320 9.300 1.00 98.12 107 ALA A C 1
ATOM 818 O O . ALA A 1 107 ? -9.226 6.848 8.646 1.00 98.12 107 ALA A O 1
ATOM 819 N N . VAL A 1 108 ? -10.154 5.004 9.552 1.00 98.38 108 VAL A N 1
ATOM 820 C CA . VAL A 1 108 ? -9.112 4.087 9.066 1.00 98.38 108 VAL A CA 1
ATOM 821 C C . VAL A 1 108 ? -9.079 4.011 7.546 1.00 98.38 108 VAL A C 1
ATOM 823 O O . VAL A 1 108 ? -8.013 4.182 6.953 1.00 98.38 108 VAL A O 1
ATOM 826 N N . ALA A 1 109 ? -10.233 3.841 6.902 1.00 98.44 109 ALA A N 1
ATOM 827 C CA . ALA A 1 109 ? -10.314 3.835 5.445 1.00 98.44 109 ALA A CA 1
ATOM 828 C C . ALA A 1 109 ? -9.767 5.141 4.830 1.00 98.44 109 ALA A C 1
ATOM 830 O O . ALA A 1 109 ? -9.022 5.104 3.852 1.00 98.44 109 ALA A O 1
ATOM 831 N N . GLY A 1 110 ? -10.081 6.292 5.435 1.00 98.25 110 GLY A N 1
ATOM 832 C CA . GLY A 1 110 ? -9.566 7.599 5.021 1.00 98.25 110 GLY A CA 1
ATOM 833 C C . GLY A 1 110 ? -8.053 7.748 5.207 1.00 98.25 110 GLY A C 1
ATOM 834 O O . GLY A 1 110 ? -7.382 8.295 4.331 1.00 98.25 110 GLY A O 1
ATOM 835 N N . ALA A 1 111 ? -7.498 7.224 6.305 1.00 98.25 111 ALA A N 1
ATOM 836 C CA . ALA A 1 111 ? -6.058 7.247 6.557 1.00 98.25 111 ALA A CA 1
ATOM 837 C C . ALA A 1 111 ? -5.292 6.449 5.491 1.00 98.25 111 ALA A C 1
ATOM 839 O O . ALA A 1 111 ? -4.330 6.958 4.911 1.00 98.25 111 ALA A O 1
ATOM 840 N N . VAL A 1 112 ? -5.765 5.235 5.184 1.00 98.25 112 VAL A N 1
ATOM 841 C CA . VAL A 1 112 ? -5.183 4.373 4.144 1.00 98.25 112 VAL A CA 1
ATOM 842 C C . VAL A 1 112 ? -5.304 5.021 2.768 1.00 98.25 112 VAL A C 1
ATOM 844 O O . VAL A 1 112 ? -4.315 5.077 2.041 1.00 98.25 112 VAL A O 1
ATOM 847 N N . GLU A 1 113 ? -6.472 5.571 2.417 1.00 97.81 113 GLU A N 1
ATOM 848 C CA . GLU A 1 113 ? -6.651 6.314 1.164 1.00 97.81 113 GLU A CA 1
ATOM 849 C C . GLU A 1 113 ? -5.650 7.470 1.045 1.00 97.81 113 GLU A C 1
ATOM 851 O O . GLU A 1 113 ? -5.003 7.629 0.008 1.00 97.81 113 GLU A O 1
ATOM 856 N N . ASN A 1 114 ? -5.515 8.294 2.087 1.00 97.31 114 ASN A N 1
ATOM 857 C CA . ASN A 1 114 ? -4.624 9.451 2.064 1.00 97.31 114 ASN A CA 1
ATOM 858 C C . ASN A 1 114 ? -3.155 9.034 1.893 1.00 97.31 114 ASN A C 1
ATOM 860 O O . ASN A 1 114 ? -2.436 9.607 1.063 1.00 97.31 114 ASN A O 1
ATOM 864 N N . GLY A 1 115 ? -2.731 8.018 2.647 1.00 97.31 115 GLY A N 1
ATOM 865 C CA . GLY A 1 115 ? -1.382 7.471 2.575 1.00 97.31 115 GLY A CA 1
ATOM 866 C C . GLY A 1 115 ? -1.084 6.859 1.209 1.00 97.31 115 GLY A C 1
ATOM 867 O O . GLY A 1 115 ? -0.132 7.271 0.546 1.00 97.31 115 GLY A O 1
ATOM 868 N N . MET A 1 116 ? -1.953 5.974 0.714 1.00 96.81 116 MET A N 1
ATOM 869 C CA . MET A 1 116 ? -1.766 5.296 -0.572 1.00 96.81 116 MET A CA 1
ATOM 870 C C . MET A 1 116 ? -1.860 6.233 -1.771 1.00 96.81 116 MET A C 1
ATOM 872 O O . MET A 1 116 ? -1.081 6.104 -2.715 1.00 96.81 116 MET A O 1
ATOM 876 N N . ARG A 1 117 ? -2.745 7.234 -1.733 1.00 96.50 117 ARG A N 1
ATOM 877 C CA . ARG A 1 117 ? -2.809 8.280 -2.762 1.00 96.50 117 ARG A CA 1
ATOM 878 C C . ARG A 1 117 ? -1.496 9.043 -2.865 1.00 96.50 117 ARG A C 1
ATOM 880 O O . ARG A 1 117 ? -1.011 9.288 -3.971 1.00 96.50 117 ARG A O 1
ATOM 887 N N . SER A 1 118 ? -0.950 9.447 -1.721 1.00 96.50 118 SER A N 1
ATOM 888 C CA . SER A 1 118 ? 0.316 10.177 -1.655 1.00 96.50 118 SER A CA 1
ATOM 889 C C . SER A 1 118 ? 1.467 9.286 -2.104 1.00 96.50 118 SER A C 1
ATOM 891 O O . SER A 1 118 ? 2.306 9.710 -2.897 1.00 96.50 118 SER A O 1
ATOM 893 N N . TRP A 1 119 ? 1.459 8.028 -1.660 1.00 97.50 119 TRP A N 1
ATOM 894 C CA . TRP A 1 119 ? 2.473 7.053 -2.010 1.00 97.50 119 TRP A CA 1
ATOM 895 C C . TRP A 1 119 ? 2.500 6.763 -3.514 1.00 97.50 119 TRP A C 1
ATOM 897 O O . TRP A 1 119 ? 3.543 6.928 -4.140 1.00 97.50 119 TRP A O 1
ATOM 907 N N . GLN A 1 120 ? 1.361 6.420 -4.119 1.00 96.38 120 GLN A N 1
ATOM 908 C CA . GLN A 1 120 ? 1.273 6.071 -5.540 1.00 96.38 120 GLN A CA 1
ATOM 909 C C . GLN A 1 120 ? 1.702 7.235 -6.440 1.00 96.38 120 GLN A C 1
ATOM 911 O O . GLN A 1 120 ? 2.447 7.043 -7.397 1.00 96.38 120 GLN A O 1
ATOM 916 N N . ARG A 1 121 ? 1.256 8.458 -6.126 1.00 95.25 121 ARG A N 1
ATOM 917 C CA . ARG A 1 121 ? 1.612 9.658 -6.901 1.00 95.25 121 ARG A CA 1
ATOM 918 C C . ARG A 1 121 ? 3.077 10.042 -6.745 1.00 95.25 121 ARG A C 1
ATOM 920 O O . ARG A 1 121 ? 3.655 10.592 -7.674 1.00 95.25 121 ARG A O 1
ATOM 927 N N . GLY A 1 122 ? 3.642 9.797 -5.567 1.00 96.62 122 GLY A N 1
ATOM 928 C CA . GLY A 1 122 ? 5.015 10.144 -5.227 1.00 96.62 122 GLY A CA 1
ATOM 929 C C . GLY A 1 122 ? 6.046 9.075 -5.570 1.00 96.62 122 GLY A C 1
ATOM 930 O O . GLY A 1 122 ? 7.235 9.351 -5.429 1.00 96.62 122 GLY A O 1
ATOM 931 N N . TYR A 1 123 ? 5.620 7.872 -5.968 1.00 97.88 123 TYR A N 1
ATOM 932 C CA . TYR A 1 123 ? 6.522 6.741 -6.157 1.00 97.88 123 TYR A CA 1
ATOM 933 C C . TYR A 1 123 ? 7.402 6.917 -7.393 1.00 97.88 123 TYR A C 1
ATOM 935 O O . TYR A 1 123 ? 6.936 7.284 -8.469 1.00 97.88 123 TYR A O 1
ATOM 943 N N . SER A 1 124 ? 8.682 6.611 -7.224 1.00 97.38 124 SER A N 1
ATOM 944 C CA . SER A 1 124 ? 9.712 6.686 -8.249 1.00 97.38 124 SER A CA 1
ATOM 945 C C . SER A 1 124 ? 10.732 5.568 -8.067 1.00 97.38 124 SER A C 1
ATOM 947 O O . SER A 1 124 ? 10.952 5.065 -6.962 1.00 97.38 124 SER A O 1
ATOM 949 N N . HIS A 1 125 ? 11.370 5.172 -9.164 1.00 97.38 125 HIS A N 1
ATOM 950 C CA . HIS A 1 125 ? 12.411 4.154 -9.159 1.00 97.38 125 HIS A CA 1
ATOM 951 C C . HIS A 1 125 ? 13.435 4.457 -10.254 1.00 97.38 125 HIS A C 1
ATOM 953 O O . HIS A 1 125 ? 13.089 4.517 -11.427 1.00 97.38 125 HIS A O 1
ATOM 959 N N . ASN A 1 126 ? 14.708 4.623 -9.899 1.00 94.88 126 ASN A N 1
ATOM 960 C CA . ASN A 1 126 ? 15.753 5.063 -10.835 1.00 94.88 126 ASN A CA 1
ATOM 961 C C . ASN A 1 126 ? 16.639 3.928 -11.382 1.00 94.88 126 ASN A C 1
ATOM 963 O O . ASN A 1 126 ? 17.559 4.186 -12.150 1.00 94.88 126 ASN A O 1
ATOM 967 N N . ASN A 1 127 ? 16.410 2.684 -10.962 1.00 94.12 127 ASN A N 1
ATOM 968 C CA . ASN A 1 127 ? 17.280 1.563 -11.316 1.00 94.12 127 ASN A CA 1
ATOM 969 C C . ASN A 1 127 ? 16.503 0.289 -11.687 1.00 94.12 127 ASN A C 1
ATOM 971 O O . ASN A 1 127 ? 16.771 -0.779 -11.143 1.00 94.12 127 ASN A O 1
ATOM 975 N N . ILE A 1 128 ? 15.495 0.384 -12.563 1.00 96.56 128 ILE A N 1
ATOM 976 C CA . ILE A 1 128 ? 14.788 -0.813 -13.058 1.00 96.56 128 ILE A CA 1
ATOM 977 C C . ILE A 1 128 ? 15.665 -1.497 -14.128 1.00 96.56 128 ILE A C 1
ATOM 979 O O . ILE A 1 128 ? 15.900 -0.885 -15.166 1.00 96.56 128 ILE A O 1
ATOM 983 N N . PRO A 1 129 ? 16.163 -2.734 -13.960 1.00 96.44 129 PRO A N 1
ATOM 984 C CA . PRO A 1 129 ? 17.146 -3.289 -14.885 1.00 96.44 129 PRO A CA 1
ATOM 985 C C . PRO A 1 129 ? 16.536 -3.745 -16.216 1.00 96.44 129 PRO A C 1
ATOM 987 O O . PRO A 1 129 ? 15.621 -4.569 -16.248 1.00 96.44 129 PRO A O 1
ATOM 990 N N . PHE A 1 130 ? 17.138 -3.295 -17.318 1.00 94.25 130 PHE A N 1
ATOM 991 C CA . PHE A 1 130 ? 16.914 -3.738 -18.696 1.00 94.25 130 PHE A CA 1
ATOM 992 C C . PHE A 1 130 ? 18.246 -4.191 -19.314 1.00 94.25 130 PHE A C 1
ATOM 994 O O . PHE A 1 130 ? 18.860 -3.436 -20.067 1.00 94.25 130 PHE A O 1
ATOM 1001 N N . PRO A 1 131 ? 18.730 -5.417 -19.038 1.00 88.00 131 PRO A N 1
ATOM 1002 C CA . PRO A 1 131 ? 20.078 -5.850 -19.428 1.00 88.00 131 PRO A CA 1
ATOM 1003 C C . PRO A 1 131 ? 20.414 -5.646 -20.915 1.00 88.00 131 PRO A C 1
ATOM 1005 O O . PRO A 1 131 ? 21.546 -5.324 -21.259 1.00 88.00 131 PRO A O 1
ATOM 1008 N N . GLN A 1 132 ? 19.420 -5.773 -21.799 1.00 83.50 132 GLN A N 1
ATOM 1009 C CA . GLN A 1 132 ? 19.597 -5.603 -23.245 1.00 83.50 132 GLN A CA 1
ATOM 1010 C C . GLN A 1 132 ? 19.827 -4.148 -23.680 1.00 83.50 132 GLN A C 1
ATOM 1012 O O . GLN A 1 132 ? 20.391 -3.916 -24.745 1.00 83.50 132 GLN A O 1
ATOM 1017 N N . GLY A 1 133 ? 19.441 -3.158 -22.874 1.00 79.94 133 GLY A N 1
ATOM 1018 C CA . GLY A 1 133 ? 19.688 -1.752 -23.198 1.00 79.94 133 GLY A CA 1
ATOM 1019 C C . GLY A 1 133 ? 21.132 -1.303 -22.971 1.00 79.94 133 GLY A C 1
ATOM 1020 O O . GLY A 1 133 ? 21.528 -0.245 -23.463 1.00 79.94 133 GLY A O 1
ATOM 1021 N N . ALA A 1 134 ? 21.950 -2.127 -22.305 1.00 77.38 134 ALA A N 1
ATOM 1022 C CA . ALA A 1 134 ? 23.383 -1.878 -22.146 1.00 77.38 134 ALA A CA 1
ATOM 1023 C C . ALA A 1 134 ? 24.161 -2.009 -23.465 1.00 77.38 134 ALA A C 1
ATOM 1025 O O . ALA A 1 134 ? 25.210 -1.393 -23.622 1.00 77.38 134 ALA A O 1
ATOM 1026 N N . SER A 1 135 ? 23.673 -2.846 -24.386 1.00 74.06 135 SER A N 1
ATOM 1027 C CA . SER A 1 135 ? 24.386 -3.224 -25.604 1.00 74.06 135 SER A CA 1
ATOM 1028 C C . SER A 1 135 ? 23.401 -3.322 -26.762 1.00 74.06 135 SER A C 1
ATOM 1030 O O . SER A 1 135 ? 22.799 -4.367 -27.013 1.00 74.06 135 SER A O 1
ATOM 1032 N N . CYS A 1 136 ? 23.216 -2.203 -27.462 1.00 72.00 136 CYS A N 1
ATOM 1033 C CA . CYS A 1 136 ? 22.410 -2.147 -28.673 1.00 72.00 136 CYS A CA 1
ATOM 1034 C C . CYS A 1 136 ? 23.177 -1.437 -29.792 1.00 72.00 136 CYS A C 1
ATOM 1036 O O . CYS A 1 136 ? 23.870 -0.449 -29.565 1.00 72.00 136 CYS A O 1
ATOM 1038 N N . THR A 1 137 ? 23.084 -1.957 -31.015 1.00 68.62 137 THR A N 1
ATOM 1039 C CA . THR A 1 137 ? 23.813 -1.417 -32.174 1.00 68.62 137 THR A CA 1
ATOM 1040 C C . THR A 1 137 ? 23.035 -0.312 -32.895 1.00 68.62 137 THR A C 1
ATOM 1042 O O . THR A 1 137 ? 23.631 0.564 -33.518 1.00 68.62 137 THR A O 1
ATOM 1045 N N . PHE A 1 138 ? 21.702 -0.348 -32.807 1.00 77.12 138 PHE A N 1
ATOM 1046 C CA . PHE A 1 138 ? 20.805 0.575 -33.501 1.00 77.12 138 PHE A CA 1
ATOM 1047 C C . PHE A 1 138 ? 19.668 1.004 -32.568 1.00 77.12 138 PHE A C 1
ATOM 1049 O O . PHE A 1 138 ? 19.808 1.971 -31.825 1.00 77.12 138 PHE A O 1
ATOM 1056 N N . THR A 1 139 ? 18.572 0.251 -32.566 1.00 83.25 139 THR A N 1
ATOM 1057 C CA . THR A 1 139 ? 17.364 0.504 -31.776 1.00 83.25 139 THR A CA 1
ATOM 1058 C C . THR A 1 139 ? 17.128 -0.655 -30.824 1.00 83.25 139 THR A C 1
ATOM 1060 O O . THR A 1 139 ? 17.304 -1.809 -31.224 1.00 83.25 139 THR A O 1
ATOM 1063 N N . LEU A 1 140 ? 16.721 -0.365 -29.583 1.00 85.12 140 LEU A N 1
ATOM 1064 C CA . LEU A 1 140 ? 16.475 -1.398 -28.581 1.00 85.12 140 LEU A CA 1
ATOM 1065 C C . LEU A 1 140 ? 15.360 -2.335 -29.071 1.00 85.12 140 LEU A C 1
ATOM 1067 O O . LEU A 1 140 ? 14.220 -1.876 -29.243 1.00 85.12 140 LEU A O 1
ATOM 1071 N N . PRO A 1 141 ? 15.652 -3.632 -29.291 1.00 87.44 141 PRO A N 1
ATOM 1072 C CA . PRO A 1 141 ? 14.606 -4.602 -29.569 1.00 87.44 141 PRO A CA 1
ATOM 1073 C C . PRO A 1 141 ? 13.698 -4.748 -28.339 1.00 87.44 141 PRO A C 1
ATOM 1075 O O . PRO A 1 141 ? 14.140 -4.464 -27.225 1.00 87.44 141 PRO A O 1
ATOM 1078 N N . PRO A 1 142 ? 12.446 -5.213 -28.507 1.00 90.94 142 PRO A N 1
ATOM 1079 C CA . PRO A 1 142 ? 11.545 -5.424 -27.381 1.00 90.94 142 PRO A CA 1
ATOM 1080 C C . PRO A 1 142 ? 12.183 -6.268 -26.275 1.00 90.94 142 PRO A C 1
ATOM 1082 O O . PRO A 1 142 ? 12.469 -7.449 -26.472 1.00 90.94 142 PRO A O 1
ATOM 1085 N N . CYS A 1 143 ? 12.382 -5.662 -25.105 1.00 92.81 143 CYS A N 1
ATOM 1086 C CA . CYS A 1 143 ? 13.003 -6.309 -23.957 1.00 92.81 143 CYS A CA 1
ATOM 1087 C C . CYS A 1 143 ? 12.194 -6.059 -22.684 1.00 92.81 143 CYS A C 1
ATOM 1089 O O . CYS A 1 143 ? 11.558 -5.018 -22.518 1.00 92.81 143 CYS A O 1
ATOM 1091 N N . LYS A 1 144 ? 12.173 -7.048 -21.790 1.00 94.75 144 LYS A N 1
ATOM 1092 C CA . LYS A 1 144 ? 11.467 -6.947 -20.510 1.00 94.75 144 LYS A CA 1
ATOM 1093 C C . LYS A 1 144 ? 12.426 -6.563 -19.396 1.00 94.75 144 LYS A C 1
ATOM 1095 O O . LYS A 1 144 ? 13.600 -6.933 -19.449 1.00 94.75 144 LYS A O 1
ATOM 1100 N N . ASN A 1 145 ? 11.914 -5.876 -18.378 1.00 97.00 145 ASN A N 1
ATOM 1101 C CA . ASN A 1 145 ? 12.689 -5.643 -17.169 1.00 97.00 145 ASN A CA 1
ATOM 1102 C C . ASN A 1 145 ? 12.953 -6.944 -16.401 1.00 97.00 145 ASN A C 1
ATOM 1104 O O . ASN A 1 145 ? 12.137 -7.871 -16.412 1.00 97.00 145 ASN A O 1
ATOM 1108 N N . VAL A 1 146 ? 14.069 -6.972 -15.676 1.00 96.88 146 VAL A N 1
ATOM 1109 C CA . VAL A 1 146 ? 14.262 -7.923 -14.577 1.00 96.88 146 VAL A CA 1
ATOM 1110 C C . VAL A 1 146 ? 13.372 -7.477 -13.411 1.00 96.88 146 VAL A C 1
ATOM 1112 O O . VAL A 1 146 ? 13.341 -6.275 -13.124 1.00 96.88 146 VAL A O 1
ATOM 1115 N N . PRO A 1 147 ? 12.640 -8.394 -12.750 1.00 97.06 147 PRO A N 1
ATOM 1116 C CA . PRO A 1 147 ? 11.868 -8.068 -11.558 1.00 97.06 147 PRO A CA 1
ATOM 1117 C C . PRO A 1 147 ? 12.694 -7.330 -10.503 1.00 97.06 147 PRO A C 1
ATOM 1119 O O . PRO A 1 147 ? 13.802 -7.751 -10.179 1.00 97.06 147 PRO A O 1
ATOM 1122 N N . VAL A 1 148 ? 12.133 -6.256 -9.953 1.00 97.19 148 VAL A N 1
ATOM 1123 C CA . VAL A 1 148 ? 12.685 -5.525 -8.800 1.00 97.19 148 VAL A CA 1
ATOM 1124 C C . VAL A 1 148 ? 11.610 -5.343 -7.752 1.00 97.19 148 VAL A C 1
ATOM 1126 O O . VAL A 1 148 ? 10.433 -5.297 -8.103 1.00 97.19 148 VAL A O 1
ATOM 1129 N N . THR A 1 149 ? 11.988 -5.269 -6.482 1.00 97.31 149 THR A N 1
ATOM 1130 C CA . THR A 1 149 ? 11.017 -5.064 -5.407 1.00 97.31 149 THR A CA 1
ATOM 1131 C C . THR A 1 149 ? 10.455 -3.647 -5.456 1.00 97.31 149 THR A C 1
ATOM 1133 O O . THR A 1 149 ? 11.113 -2.701 -5.882 1.00 97.31 149 THR A O 1
ATOM 1136 N N . VAL A 1 150 ? 9.218 -3.470 -5.002 1.00 97.38 150 VAL A N 1
ATOM 1137 C CA . VAL A 1 150 ? 8.636 -2.137 -4.819 1.00 97.38 150 VAL A CA 1
ATOM 1138 C C . VAL A 1 150 ? 9.414 -1.377 -3.733 1.00 97.38 150 VAL A C 1
ATOM 1140 O O . VAL A 1 150 ? 9.599 -0.163 -3.833 1.00 97.38 150 VAL A O 1
ATOM 1143 N N . GLY A 1 151 ? 9.935 -2.089 -2.734 1.00 97.12 151 GLY A N 1
ATOM 1144 C CA . GLY A 1 151 ? 10.756 -1.558 -1.648 1.00 97.12 151 GLY A CA 1
ATOM 1145 C C . GLY A 1 151 ? 12.075 -0.915 -2.082 1.00 97.12 151 GLY A C 1
ATOM 1146 O O . GLY A 1 151 ? 12.553 -0.029 -1.381 1.00 97.12 151 GLY A O 1
ATOM 1147 N N . SER A 1 152 ? 12.645 -1.273 -3.244 1.00 97.12 152 SER A N 1
ATOM 1148 C CA . SER A 1 152 ? 13.877 -0.632 -3.739 1.00 97.12 152 SER A CA 1
ATOM 1149 C C . SER A 1 152 ? 13.659 0.748 -4.367 1.00 97.12 152 SER A C 1
ATOM 1151 O O . SER A 1 152 ? 14.629 1.453 -4.649 1.00 97.12 152 SER A O 1
ATOM 1153 N N . GLY A 1 153 ? 12.403 1.139 -4.595 1.00 96.81 153 GLY A N 1
ATOM 1154 C CA . GLY A 1 153 ? 12.035 2.496 -4.995 1.00 96.81 153 GLY A CA 1
ATOM 1155 C C . GLY A 1 153 ? 11.770 3.410 -3.802 1.00 96.81 153 GLY A C 1
ATOM 1156 O O . GLY A 1 153 ? 11.789 2.998 -2.643 1.00 96.81 153 GLY A O 1
ATOM 1157 N N . VAL A 1 154 ? 11.482 4.674 -4.096 1.00 97.00 154 VAL A N 1
ATOM 1158 C CA . VAL A 1 154 ? 11.191 5.694 -3.082 1.00 97.00 154 VAL A CA 1
ATOM 1159 C C . VAL A 1 154 ? 9.910 6.431 -3.425 1.00 97.00 154 VAL A C 1
ATOM 1161 O O . VAL A 1 154 ? 9.649 6.727 -4.593 1.00 97.00 154 VAL A O 1
ATOM 1164 N N . SER A 1 155 ? 9.118 6.769 -2.410 1.00 97.62 155 SER A N 1
ATOM 1165 C CA . SER A 1 155 ? 7.962 7.641 -2.569 1.00 97.62 155 SER A CA 1
ATOM 1166 C C . SER A 1 155 ? 7.966 8.781 -1.563 1.00 97.62 155 SER A C 1
ATOM 1168 O O . SER A 1 155 ? 8.180 8.588 -0.368 1.00 97.62 155 SER A O 1
ATOM 1170 N N . SER A 1 156 ? 7.616 9.984 -2.019 1.00 93.06 156 SER A N 1
ATOM 1171 C CA . SER A 1 156 ? 7.355 11.110 -1.112 1.00 93.06 156 SER A CA 1
ATOM 1172 C C . SER A 1 156 ? 6.183 10.848 -0.154 1.00 93.06 156 SER A C 1
ATOM 1174 O O . SER A 1 156 ? 6.101 11.488 0.895 1.00 93.06 156 SER A O 1
ATOM 1176 N N . GLY A 1 157 ? 5.309 9.888 -0.480 1.00 95.00 157 GLY A N 1
ATOM 1177 C CA . GLY A 1 157 ? 4.210 9.444 0.372 1.00 95.00 157 GLY A CA 1
ATOM 1178 C C . GLY A 1 157 ? 4.570 8.362 1.391 1.00 95.00 157 GLY A C 1
ATOM 1179 O O . GLY A 1 157 ? 3.721 8.045 2.216 1.00 95.00 157 GLY A O 1
ATOM 1180 N N . ASP A 1 158 ? 5.800 7.829 1.405 1.00 97.38 158 ASP A N 1
ATOM 1181 C CA . ASP A 1 158 ? 6.214 6.823 2.405 1.00 97.38 158 ASP A CA 1
ATOM 1182 C C . ASP A 1 158 ? 6.020 7.337 3.843 1.00 97.38 158 ASP A C 1
ATOM 1184 O O . ASP A 1 158 ? 5.611 6.598 4.735 1.00 97.38 158 ASP A O 1
ATOM 1188 N N . ARG A 1 159 ? 6.224 8.642 4.061 1.00 97.06 159 ARG A N 1
ATOM 1189 C CA . ARG A 1 159 ? 6.010 9.290 5.364 1.00 97.06 159 ARG A CA 1
ATOM 1190 C C . ARG A 1 159 ? 4.555 9.226 5.848 1.00 97.06 159 ARG A C 1
ATOM 1192 O O . ARG A 1 159 ? 4.330 9.172 7.054 1.00 97.06 159 ARG A O 1
ATOM 1199 N N . GLU A 1 160 ? 3.590 9.234 4.927 1.00 97.31 160 GLU A N 1
ATOM 1200 C CA . GLU A 1 160 ? 2.152 9.236 5.232 1.00 97.31 160 GLU A CA 1
ATOM 1201 C C . GLU A 1 160 ? 1.663 7.846 5.662 1.00 97.31 160 GLU A C 1
ATOM 1203 O O . GLU A 1 160 ? 0.631 7.732 6.315 1.00 97.31 160 GLU A O 1
ATOM 1208 N N . MET A 1 161 ? 2.431 6.801 5.340 1.00 97.69 161 MET A N 1
ATOM 1209 C CA . MET A 1 161 ? 2.167 5.414 5.729 1.00 97.69 161 MET A CA 1
ATOM 1210 C C . MET A 1 161 ? 2.900 4.996 7.012 1.00 97.69 161 MET A C 1
ATOM 1212 O O . MET A 1 161 ? 2.854 3.830 7.389 1.00 97.69 161 MET A O 1
ATOM 1216 N N . THR A 1 162 ? 3.577 5.923 7.697 1.00 98.38 162 THR A N 1
ATOM 1217 C CA . THR A 1 162 ? 4.205 5.637 8.997 1.00 98.38 162 THR A CA 1
ATOM 1218 C C . THR A 1 162 ? 3.160 5.551 10.106 1.00 98.38 162 THR A C 1
ATOM 1220 O O . THR A 1 162 ? 2.183 6.303 10.081 1.00 98.38 162 THR A O 1
ATOM 1223 N N . GLU A 1 163 ? 3.405 4.725 11.135 1.00 98.25 163 GLU A N 1
ATOM 1224 C CA . GLU A 1 163 ? 2.540 4.625 12.329 1.00 98.25 163 GLU A CA 1
ATOM 1225 C C . GLU A 1 163 ? 2.142 6.014 12.847 1.00 98.25 163 GLU A C 1
ATOM 1227 O O . GLU A 1 163 ? 0.970 6.295 13.080 1.00 98.25 163 GLU A O 1
ATOM 1232 N N . ARG A 1 164 ? 3.114 6.923 12.985 1.00 98.19 164 ARG A N 1
ATOM 1233 C CA . ARG A 1 164 ? 2.869 8.268 13.511 1.00 98.19 164 ARG A CA 1
ATOM 1234 C C . ARG A 1 164 ? 1.924 9.081 12.625 1.00 98.19 164 ARG A C 1
ATOM 1236 O O . ARG A 1 164 ? 1.046 9.759 13.156 1.00 98.19 164 ARG A O 1
ATOM 1243 N N . ALA A 1 165 ? 2.133 9.083 11.310 1.00 98.12 165 ALA A N 1
ATOM 1244 C CA . ALA A 1 165 ? 1.300 9.856 10.391 1.00 98.12 165 ALA A CA 1
ATOM 1245 C C . ALA A 1 165 ? -0.124 9.295 10.333 1.00 98.12 165 ALA A C 1
ATOM 1247 O O . ALA A 1 165 ? -1.081 10.055 10.490 1.00 98.12 165 ALA A O 1
ATOM 1248 N N . LEU A 1 166 ? -0.246 7.970 10.217 1.00 98.44 166 LEU A N 1
ATOM 1249 C CA . LEU A 1 166 ? -1.524 7.265 10.241 1.00 98.44 166 LEU A CA 1
ATOM 1250 C C . LEU A 1 166 ? -2.271 7.547 11.545 1.00 98.44 166 LEU A C 1
ATOM 1252 O O . LEU A 1 166 ? -3.402 8.016 11.510 1.00 98.44 166 LEU A O 1
ATOM 1256 N N . TYR A 1 167 ? -1.627 7.368 12.698 1.00 98.38 167 TYR A N 1
ATOM 1257 C CA . TYR A 1 167 ? -2.251 7.618 13.996 1.00 98.38 167 TYR A CA 1
ATOM 1258 C C . TYR A 1 167 ? -2.720 9.070 14.152 1.00 98.38 167 TYR A C 1
ATOM 1260 O O . TYR A 1 167 ? -3.847 9.310 14.577 1.00 98.38 167 TYR A O 1
ATOM 1268 N N . ASN A 1 168 ? -1.905 10.052 13.752 1.00 98.00 168 ASN A N 1
ATOM 1269 C CA . ASN A 1 168 ? -2.312 11.459 13.803 1.00 98.00 168 ASN A CA 1
ATOM 1270 C C . ASN A 1 168 ? -3.513 11.750 12.896 1.00 98.00 168 ASN A C 1
ATOM 1272 O O . ASN A 1 168 ? -4.386 12.530 13.279 1.00 98.00 168 ASN A O 1
ATOM 1276 N N . TYR A 1 169 ? -3.574 11.121 11.720 1.00 97.75 169 TYR A N 1
ATOM 1277 C CA . TYR A 1 169 ? -4.732 11.221 10.837 1.00 97.75 169 TYR A CA 1
ATOM 1278 C C . TYR A 1 169 ? -5.979 10.637 11.509 1.00 97.75 169 TYR A C 1
ATOM 1280 O O . TYR A 1 169 ? -7.018 11.294 11.559 1.00 97.75 169 TYR A O 1
ATOM 1288 N N . LEU A 1 170 ? -5.869 9.438 12.087 1.00 97.94 170 LEU A N 1
ATOM 1289 C CA . LEU A 1 170 ? -6.969 8.783 12.798 1.00 97.94 170 LEU A CA 1
ATOM 1290 C C . LEU A 1 170 ? -7.492 9.648 13.949 1.00 97.94 170 LEU A C 1
ATOM 1292 O O . LEU A 1 170 ? -8.697 9.844 14.069 1.00 97.94 170 LEU A O 1
ATOM 1296 N N . LEU A 1 171 ? -6.599 10.235 14.751 1.00 96.56 171 LEU A N 1
ATOM 1297 C CA . LEU A 1 171 ? -6.975 11.128 15.852 1.00 96.56 171 LEU A CA 1
ATOM 1298 C C . LEU A 1 171 ? -7.668 12.412 15.393 1.00 96.56 171 LEU A C 1
ATOM 1300 O O . LEU A 1 171 ? -8.503 12.953 16.122 1.00 96.56 171 LEU A O 1
ATOM 1304 N N . TYR A 1 172 ? -7.308 12.923 14.217 1.00 96.38 172 TYR A N 1
ATOM 1305 C CA . TYR A 1 172 ? -7.945 14.110 13.657 1.00 96.38 172 TYR A CA 1
ATOM 1306 C C . TYR A 1 172 ? -9.406 13.837 13.274 1.00 96.38 172 TYR A C 1
ATOM 1308 O O . TYR A 1 172 ? -10.256 14.700 13.479 1.00 96.38 172 TYR A O 1
ATOM 1316 N N . TYR A 1 173 ? -9.703 12.629 12.789 1.00 94.25 173 TYR A N 1
ATOM 1317 C CA . TYR A 1 173 ? -11.047 12.198 12.385 1.00 94.25 173 TYR A CA 1
ATOM 1318 C C . TYR A 1 173 ? -11.750 11.305 13.420 1.00 94.25 173 TYR A C 1
ATOM 1320 O O . TYR A 1 173 ? -12.759 10.674 13.104 1.00 94.25 173 TYR A O 1
ATOM 1328 N N . ALA A 1 174 ? -11.233 11.242 14.649 1.00 90.94 174 ALA A N 1
ATOM 1329 C CA . ALA A 1 174 ? -11.797 10.416 15.706 1.00 90.94 174 ALA A CA 1
ATOM 1330 C C . ALA A 1 174 ? -13.218 10.887 16.067 1.00 90.94 174 ALA A C 1
ATOM 1332 O O . ALA A 1 174 ? -13.380 12.059 16.417 1.00 90.94 174 ALA A O 1
ATOM 1333 N N . PRO A 1 175 ? -14.233 10.002 16.046 1.00 86.81 175 PRO A N 1
ATOM 1334 C CA . PRO A 1 175 ? -15.586 10.364 16.471 1.00 86.81 175 PRO A CA 1
ATOM 1335 C C . PRO A 1 175 ? -15.654 10.610 17.985 1.00 86.81 175 PRO A C 1
ATOM 1337 O O . PRO A 1 175 ? -16.354 11.510 18.439 1.00 86.81 175 PRO A O 1
ATOM 1340 N N . ALA A 1 176 ? -14.852 9.872 18.758 1.00 84.44 176 ALA A N 1
ATOM 1341 C CA . ALA A 1 176 ? -14.708 10.024 20.199 1.00 84.44 176 ALA A CA 1
ATOM 1342 C C . ALA A 1 176 ? -13.237 9.878 20.617 1.00 84.44 176 ALA A C 1
ATOM 1344 O O . ALA A 1 176 ? -12.457 9.179 19.969 1.00 84.44 176 ALA A O 1
ATOM 1345 N N . ARG A 1 177 ? -12.853 10.527 21.723 1.00 85.75 177 ARG A N 1
ATOM 1346 C CA . ARG A 1 177 ? -11.496 10.459 22.307 1.00 85.75 177 ARG A CA 1
ATOM 1347 C C . ARG A 1 177 ? -11.444 9.615 23.580 1.00 85.75 177 ARG A C 1
ATOM 1349 O O . ARG A 1 177 ? -10.718 9.939 24.515 1.00 85.75 177 ARG A O 1
ATOM 1356 N N . GLU A 1 178 ? -12.241 8.557 23.619 1.00 90.88 178 GLU A N 1
ATOM 1357 C CA . GLU A 1 178 ? -12.183 7.560 24.684 1.00 90.88 178 GLU A CA 1
ATOM 1358 C C . GLU A 1 178 ? -10.918 6.699 24.570 1.00 90.88 178 GLU A C 1
ATOM 1360 O O . GLU A 1 178 ? -10.398 6.475 23.474 1.00 90.88 178 GLU A O 1
ATOM 1365 N N . GLU A 1 179 ? -10.437 6.197 25.706 1.00 91.50 179 GLU A N 1
ATOM 1366 C CA . GLU A 1 179 ? -9.222 5.378 25.793 1.00 91.50 179 GLU A CA 1
ATOM 1367 C C . GLU A 1 179 ? -9.263 4.173 24.846 1.00 91.50 179 GLU A C 1
ATOM 1369 O O . GLU A 1 179 ? -8.304 3.929 24.113 1.00 91.50 179 GLU A O 1
ATOM 1374 N N . GLY A 1 180 ? -10.411 3.487 24.785 1.00 93.19 180 GLY A N 1
ATOM 1375 C CA . GLY A 1 180 ? -10.638 2.376 23.865 1.00 93.19 180 GLY A CA 1
ATOM 1376 C C . GLY A 1 180 ? -10.321 2.756 22.418 1.00 93.19 180 GLY A C 1
ATOM 1377 O O . GLY A 1 180 ? -9.490 2.103 21.796 1.00 93.19 180 GLY A O 1
ATOM 1378 N N . THR A 1 181 ? -10.901 3.849 21.912 1.00 94.88 181 THR A N 1
ATOM 1379 C CA . THR A 1 181 ? -10.660 4.374 20.554 1.00 94.88 181 THR A CA 1
ATOM 1380 C C . THR A 1 181 ? -9.193 4.712 20.305 1.00 94.88 181 THR A C 1
ATOM 1382 O O . THR A 1 181 ? -8.660 4.371 19.248 1.00 94.88 181 THR A O 1
ATOM 1385 N N . LEU A 1 182 ? -8.511 5.335 21.273 1.00 95.56 182 LEU A N 1
ATOM 1386 C CA . LEU A 1 182 ? -7.083 5.651 21.149 1.00 95.56 182 LEU A CA 1
ATOM 1387 C C . LEU A 1 182 ? -6.240 4.378 20.974 1.00 95.56 182 LEU A C 1
ATOM 1389 O O . LEU A 1 182 ? -5.366 4.342 20.104 1.00 95.56 182 LEU A O 1
ATOM 1393 N N . ILE A 1 183 ? -6.539 3.328 21.747 1.00 95.94 183 ILE A N 1
ATOM 1394 C CA . ILE A 1 183 ? -5.872 2.022 21.656 1.00 95.94 183 ILE A CA 1
ATOM 1395 C C . ILE A 1 183 ? -6.096 1.400 20.276 1.00 95.94 183 ILE A C 1
ATOM 1397 O O . ILE A 1 183 ? -5.128 0.997 19.625 1.00 95.94 183 ILE A O 1
ATOM 1401 N N . VAL A 1 184 ? -7.344 1.350 19.791 1.00 97.19 184 VAL A N 1
ATOM 1402 C CA . VAL A 1 184 ? -7.624 0.722 18.487 1.00 97.19 184 VAL A CA 1
ATOM 1403 C C . VAL A 1 184 ? -6.965 1.486 17.349 1.00 97.19 184 VAL A C 1
ATOM 1405 O O . VAL A 1 184 ? -6.420 0.873 16.433 1.00 97.19 184 VAL A O 1
ATOM 1408 N N . PHE A 1 185 ? -6.946 2.818 17.414 1.00 97.94 185 PHE A N 1
ATOM 1409 C CA . PHE A 1 185 ? -6.294 3.647 16.404 1.00 97.94 185 PHE A CA 1
ATOM 1410 C C . PHE A 1 185 ? -4.780 3.493 16.407 1.00 97.94 185 PHE A C 1
ATOM 1412 O O . PHE A 1 185 ? -4.183 3.399 15.334 1.00 97.94 185 PHE A O 1
ATOM 1419 N N . ARG A 1 186 ? -4.148 3.428 17.583 1.00 98.19 186 ARG A N 1
ATOM 1420 C CA . ARG A 1 186 ? -2.706 3.184 17.676 1.00 98.19 186 ARG A CA 1
ATOM 1421 C C . ARG A 1 186 ? -2.352 1.806 17.116 1.00 98.19 186 ARG A C 1
ATOM 1423 O O . ARG A 1 186 ? -1.462 1.713 16.274 1.00 98.19 186 ARG A O 1
ATOM 1430 N N . GLY A 1 187 ? -3.091 0.769 17.521 1.00 98.19 187 GLY A N 1
ATOM 1431 C CA . GLY A 1 187 ? -2.899 -0.596 17.027 1.00 98.19 187 GLY A CA 1
ATOM 1432 C C . GLY A 1 187 ? -3.092 -0.701 15.515 1.00 98.19 187 GLY A C 1
ATOM 1433 O O . GLY A 1 187 ? -2.247 -1.269 14.828 1.00 98.19 187 GLY A O 1
ATOM 1434 N N . SER A 1 188 ? -4.141 -0.068 14.980 1.00 98.56 188 SER A N 1
ATOM 1435 C CA . SER A 1 188 ? -4.404 -0.017 13.535 1.00 98.56 188 SER A CA 1
ATOM 1436 C C . SER A 1 188 ? -3.270 0.668 12.780 1.00 98.56 188 SER A C 1
ATOM 1438 O O . SER A 1 188 ? -2.764 0.131 11.801 1.00 98.56 188 SER A O 1
ATOM 1440 N N . ALA A 1 189 ? -2.835 1.845 13.241 1.00 98.69 189 ALA A N 1
ATOM 1441 C CA . ALA A 1 189 ? -1.759 2.595 12.603 1.00 98.69 189 ALA A CA 1
ATOM 1442 C C . ALA A 1 189 ? -0.435 1.817 12.586 1.00 98.69 189 ALA A C 1
ATOM 1444 O O . ALA A 1 189 ? 0.255 1.817 11.565 1.00 98.69 189 ALA A O 1
ATOM 1445 N N . LYS A 1 190 ? -0.101 1.136 13.690 1.00 98.62 190 LYS A N 1
ATOM 1446 C CA . LYS A 1 190 ? 1.092 0.288 13.790 1.00 98.62 190 LYS A CA 1
ATOM 1447 C C . LYS A 1 190 ? 1.010 -0.882 12.809 1.00 98.62 190 LYS A C 1
ATOM 1449 O O . LYS A 1 190 ? 1.884 -1.020 11.956 1.00 98.62 190 LYS A O 1
ATOM 1454 N N . ALA A 1 191 ? -0.076 -1.655 12.864 1.00 98.62 191 ALA A N 1
ATOM 1455 C CA . ALA A 1 191 ? -0.264 -2.826 12.012 1.00 98.62 191 ALA A CA 1
ATOM 1456 C C . ALA A 1 191 ? -0.260 -2.466 10.516 1.00 98.62 191 ALA A C 1
ATOM 1458 O O . ALA A 1 191 ? 0.443 -3.105 9.737 1.00 98.62 191 ALA A O 1
ATOM 1459 N N . ILE A 1 192 ? -0.970 -1.402 10.114 1.00 98.69 192 ILE A N 1
ATOM 1460 C CA . ILE A 1 192 ? -0.986 -0.922 8.721 1.00 98.69 192 ILE A CA 1
ATOM 1461 C C . ILE A 1 192 ? 0.420 -0.524 8.269 1.00 98.69 192 ILE A C 1
ATOM 1463 O O . ILE A 1 192 ? 0.838 -0.913 7.181 1.00 98.69 192 ILE A O 1
ATOM 1467 N N . SER A 1 193 ? 1.153 0.235 9.090 1.00 98.62 193 SER A N 1
ATOM 1468 C CA . SER A 1 193 ? 2.510 0.684 8.762 1.00 98.62 193 SER A CA 1
ATOM 1469 C C . SER A 1 193 ? 3.465 -0.494 8.551 1.00 98.62 193 SER A C 1
ATOM 1471 O O . SER A 1 193 ? 4.265 -0.471 7.617 1.00 98.62 193 SER A O 1
ATOM 1473 N N . GLU A 1 194 ? 3.393 -1.516 9.404 1.00 98.50 194 GLU A N 1
ATOM 1474 C CA . GLU A 1 194 ? 4.253 -2.702 9.326 1.00 98.50 194 GLU A CA 1
ATOM 1475 C C . GLU A 1 194 ? 3.878 -3.590 8.130 1.00 98.50 194 GLU A C 1
ATOM 1477 O O . GLU A 1 194 ? 4.746 -3.961 7.341 1.00 98.50 194 GLU A O 1
ATOM 1482 N N . CYS A 1 195 ? 2.586 -3.873 7.927 1.00 98.44 195 CYS A N 1
ATOM 1483 C CA . CYS A 1 195 ? 2.116 -4.664 6.784 1.00 98.44 195 CYS A CA 1
ATOM 1484 C C . CYS A 1 195 ? 2.388 -3.962 5.447 1.00 98.44 195 CYS A C 1
ATOM 1486 O O . CYS A 1 195 ? 2.702 -4.615 4.454 1.00 98.44 195 CYS A O 1
ATOM 1488 N N . PHE A 1 196 ? 2.321 -2.630 5.412 1.00 98.31 196 PHE A N 1
ATOM 1489 C CA . PHE A 1 196 ? 2.692 -1.856 4.233 1.00 98.31 196 PHE A CA 1
ATOM 1490 C C . PHE A 1 196 ? 4.179 -1.993 3.890 1.00 98.31 196 PHE A C 1
ATOM 1492 O O . PHE A 1 196 ? 4.522 -2.190 2.722 1.00 98.31 196 PHE A O 1
ATOM 1499 N N . ALA A 1 197 ? 5.060 -1.906 4.891 1.00 98.00 197 ALA A N 1
ATOM 1500 C CA . ALA A 1 197 ? 6.495 -2.087 4.691 1.00 98.00 197 ALA A CA 1
ATOM 1501 C C . ALA A 1 197 ? 6.808 -3.495 4.152 1.00 98.00 197 ALA A C 1
ATOM 1503 O O . ALA A 1 197 ? 7.507 -3.634 3.150 1.00 98.00 197 ALA A O 1
ATOM 1504 N N . GLU A 1 198 ? 6.201 -4.528 4.736 1.00 98.06 198 GLU A N 1
ATOM 1505 C CA . GLU A 1 198 ? 6.370 -5.915 4.286 1.00 98.06 198 GLU A CA 1
ATOM 1506 C C . GLU A 1 198 ? 5.830 -6.161 2.879 1.00 98.06 198 GLU A C 1
ATOM 1508 O O . GLU A 1 198 ? 6.459 -6.852 2.071 1.00 98.06 198 GLU A O 1
ATOM 1513 N N . TRP A 1 199 ? 4.678 -5.575 2.553 1.00 97.94 199 TRP A N 1
ATOM 1514 C CA . TRP A 1 199 ? 4.141 -5.624 1.201 1.00 97.94 199 TRP A CA 1
ATOM 1515 C C . TRP A 1 199 ? 5.106 -4.979 0.198 1.00 97.94 199 TRP A C 1
ATOM 1517 O O . TRP A 1 199 ? 5.374 -5.568 -0.848 1.00 97.94 199 TRP A O 1
ATOM 1527 N N . LYS A 1 200 ? 5.690 -3.812 0.507 1.00 97.38 200 LYS A N 1
ATOM 1528 C CA . LYS A 1 200 ? 6.670 -3.168 -0.385 1.00 97.38 200 LYS A CA 1
ATOM 1529 C C . LYS A 1 200 ? 7.870 -4.073 -0.661 1.00 97.38 200 LYS A C 1
ATOM 1531 O O . LYS A 1 200 ? 8.327 -4.151 -1.802 1.00 97.38 200 LYS A O 1
ATOM 1536 N N . ASP A 1 201 ? 8.373 -4.747 0.363 1.00 97.12 201 ASP A N 1
ATOM 1537 C CA . ASP A 1 201 ? 9.571 -5.580 0.248 1.00 97.12 201 ASP A CA 1
ATOM 1538 C C . ASP A 1 201 ? 9.306 -6.914 -0.462 1.00 97.12 201 ASP A C 1
ATOM 1540 O O . ASP A 1 201 ? 10.219 -7.492 -1.055 1.00 97.12 201 ASP A O 1
ATOM 1544 N N . SER A 1 202 ? 8.058 -7.384 -0.455 1.00 96.75 202 SER A N 1
ATOM 1545 C CA . SER A 1 202 ? 7.651 -8.650 -1.076 1.00 96.75 202 SER A CA 1
ATOM 1546 C C . SER A 1 202 ? 6.976 -8.501 -2.446 1.00 96.75 202 SER A C 1
ATOM 1548 O O . SER A 1 202 ? 6.951 -9.458 -3.222 1.00 96.75 202 SER A O 1
ATOM 1550 N N . CYS A 1 203 ? 6.454 -7.319 -2.778 1.00 97.56 203 CYS A N 1
ATOM 1551 C CA . CYS A 1 203 ? 5.85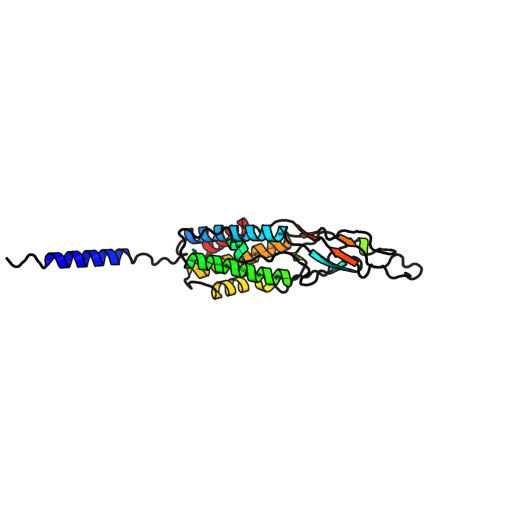8 -7.014 -4.075 1.00 97.56 203 CYS A CA 1
ATOM 1552 C C . CYS A 1 203 ? 6.931 -6.593 -5.089 1.00 97.56 203 CYS A C 1
ATOM 1554 O O . CYS A 1 203 ? 7.898 -5.907 -4.763 1.00 97.56 203 CYS A O 1
ATOM 1556 N N . PHE A 1 204 ? 6.735 -6.954 -6.354 1.00 97.94 204 PHE A N 1
ATOM 1557 C CA . PHE A 1 204 ? 7.667 -6.735 -7.452 1.00 97.94 204 PHE A CA 1
ATOM 1558 C C . PHE A 1 204 ? 7.063 -5.891 -8.571 1.00 97.94 204 PHE A C 1
ATOM 1560 O O . PHE A 1 204 ? 5.902 -6.053 -8.941 1.00 97.94 204 PHE A O 1
ATOM 1567 N N . ILE A 1 205 ? 7.899 -5.062 -9.187 1.00 97.88 205 ILE A N 1
ATOM 1568 C CA . ILE A 1 205 ? 7.644 -4.393 -10.460 1.00 97.88 205 ILE A CA 1
ATOM 1569 C C . ILE A 1 205 ? 8.147 -5.297 -11.583 1.00 97.88 205 ILE A C 1
ATOM 1571 O O . ILE A 1 205 ? 9.350 -5.553 -11.706 1.00 97.88 205 ILE A O 1
ATOM 1575 N N . ILE A 1 206 ? 7.237 -5.775 -12.431 1.00 97.25 206 ILE A N 1
ATOM 1576 C CA . ILE A 1 206 ? 7.569 -6.736 -13.488 1.00 97.25 206 ILE A CA 1
ATOM 1577 C C . ILE A 1 206 ? 6.858 -6.441 -14.803 1.00 97.25 206 ILE A C 1
ATOM 1579 O O . ILE A 1 206 ? 5.824 -5.776 -14.855 1.00 97.25 206 ILE A O 1
ATOM 1583 N N . GLY A 1 207 ? 7.369 -7.044 -15.875 1.00 96.12 207 GLY A N 1
ATOM 1584 C CA . GLY A 1 207 ? 6.668 -7.128 -17.152 1.00 96.12 207 GLY A CA 1
ATOM 1585 C C . GLY A 1 207 ? 6.655 -5.836 -17.963 1.00 96.12 207 GLY A C 1
ATOM 1586 O O . GLY A 1 207 ? 5.955 -5.786 -18.969 1.00 96.12 207 GLY A O 1
ATOM 1587 N N . ILE A 1 208 ? 7.442 -4.832 -17.576 1.00 97.06 208 ILE A N 1
ATOM 1588 C CA . ILE A 1 208 ? 7.626 -3.615 -18.361 1.00 97.06 208 ILE A CA 1
ATOM 1589 C C . ILE A 1 208 ? 8.328 -4.002 -19.658 1.00 97.06 208 ILE A C 1
ATOM 1591 O O . ILE A 1 208 ? 9.437 -4.534 -19.627 1.00 97.06 208 ILE A O 1
ATOM 1595 N N . LEU A 1 209 ? 7.691 -3.724 -20.791 1.00 96.19 209 LEU A N 1
ATOM 1596 C CA . LEU A 1 209 ? 8.258 -3.920 -22.116 1.00 96.19 209 LEU A CA 1
ATOM 1597 C C . LEU A 1 209 ? 8.866 -2.606 -22.605 1.00 96.19 209 LEU A C 1
ATOM 1599 O O . LEU A 1 209 ? 8.137 -1.644 -22.854 1.00 96.19 209 LEU A O 1
ATOM 1603 N N . ALA A 1 210 ? 10.187 -2.575 -22.749 1.00 94.06 210 ALA A N 1
ATOM 1604 C CA . ALA A 1 210 ? 10.931 -1.459 -23.308 1.00 94.06 210 ALA A CA 1
ATOM 1605 C C . ALA A 1 210 ? 11.242 -1.687 -24.786 1.00 94.06 210 ALA A C 1
ATOM 1607 O O . ALA A 1 210 ? 11.619 -2.783 -25.199 1.00 94.06 210 ALA A O 1
ATOM 1608 N N . THR A 1 211 ? 11.073 -0.634 -25.583 1.00 92.31 211 THR A N 1
ATOM 1609 C CA . THR A 1 211 ? 11.358 -0.623 -27.024 1.00 92.31 211 THR A CA 1
ATOM 1610 C C . THR A 1 211 ? 11.819 0.762 -27.464 1.00 92.31 211 THR A C 1
ATOM 1612 O O . THR A 1 211 ? 11.571 1.761 -26.778 1.00 92.31 211 THR A O 1
ATOM 1615 N N . GLY A 1 212 ? 12.440 0.832 -28.641 1.00 89.88 212 GLY A N 1
ATOM 1616 C CA . GLY A 1 212 ? 12.796 2.101 -29.267 1.00 89.88 212 GLY A CA 1
ATOM 1617 C C . GLY A 1 212 ? 14.143 2.620 -28.781 1.00 89.88 212 GLY A C 1
ATOM 1618 O O . GLY A 1 212 ? 15.063 1.844 -28.542 1.00 89.88 212 GLY A O 1
ATOM 1619 N N . GLY A 1 213 ? 14.276 3.940 -28.673 1.00 85.06 213 GLY A N 1
ATOM 1620 C CA . GLY A 1 213 ? 15.560 4.572 -28.384 1.00 85.06 213 GLY A CA 1
ATOM 1621 C C . GLY A 1 213 ? 16.618 4.298 -29.455 1.00 85.06 213 GLY A C 1
ATOM 1622 O O . GLY A 1 213 ? 16.434 3.503 -30.380 1.00 85.06 213 GLY A O 1
ATOM 1623 N N . ILE A 1 214 ? 17.734 5.008 -29.364 1.00 81.44 214 ILE A N 1
ATOM 1624 C CA . ILE A 1 214 ? 18.833 4.871 -30.319 1.00 81.44 214 ILE A CA 1
ATOM 1625 C C . ILE A 1 214 ? 20.140 4.800 -29.539 1.00 81.44 214 ILE A C 1
ATOM 1627 O O . ILE A 1 214 ? 20.361 5.579 -28.609 1.00 81.44 214 ILE A O 1
ATOM 1631 N N . ALA A 1 215 ? 20.997 3.853 -29.907 1.00 76.38 215 ALA A N 1
ATOM 1632 C CA . ALA A 1 215 ? 22.384 3.860 -29.477 1.00 76.38 215 ALA A CA 1
ATOM 1633 C C . ALA A 1 215 ? 23.157 4.903 -30.309 1.00 76.38 215 ALA A C 1
ATOM 1635 O O . ALA A 1 215 ? 23.027 4.909 -31.537 1.00 76.38 215 ALA A O 1
ATOM 1636 N N . PRO A 1 216 ? 23.936 5.805 -29.685 1.00 68.25 216 PRO A N 1
ATOM 1637 C CA . PRO A 1 216 ? 24.634 6.862 -30.409 1.00 68.25 216 PRO A CA 1
ATOM 1638 C C . PRO A 1 216 ? 25.529 6.294 -31.522 1.00 68.25 216 PRO A C 1
ATOM 1640 O O . PRO A 1 216 ? 26.312 5.372 -31.298 1.00 68.25 216 PRO A O 1
ATOM 1643 N N . GLN A 1 217 ? 25.398 6.863 -32.724 1.00 67.75 217 GLN A N 1
ATOM 1644 C CA . GLN A 1 217 ? 26.176 6.513 -33.912 1.00 67.75 217 GLN A CA 1
ATOM 1645 C C . GLN A 1 217 ? 27.037 7.708 -34.365 1.00 67.75 217 GLN A C 1
ATOM 1647 O O . GLN A 1 217 ? 26.551 8.840 -34.332 1.00 67.75 217 GLN A O 1
ATOM 1652 N N . PRO A 1 218 ? 28.270 7.476 -34.853 1.00 61.06 218 PRO A N 1
ATOM 1653 C CA . PRO A 1 218 ? 29.004 6.216 -34.793 1.00 61.06 218 PRO A CA 1
ATOM 1654 C C . PRO A 1 218 ? 29.525 5.966 -33.371 1.00 61.06 218 PRO A C 1
ATOM 1656 O O . PRO A 1 218 ? 29.988 6.885 -32.696 1.00 61.06 218 PRO A O 1
ATOM 1659 N N . ALA A 1 219 ? 29.512 4.709 -32.933 1.00 58.41 219 ALA A N 1
ATOM 1660 C CA . ALA A 1 219 ? 30.406 4.315 -31.855 1.00 58.41 219 ALA A CA 1
ATOM 1661 C C . ALA A 1 219 ? 31.848 4.610 -32.325 1.00 58.41 219 ALA A C 1
ATOM 1663 O O . ALA A 1 219 ? 32.168 4.270 -33.472 1.00 58.41 219 ALA A O 1
ATOM 1664 N N . PRO A 1 220 ? 32.719 5.259 -31.524 1.00 58.56 220 PRO A N 1
ATOM 1665 C CA . PRO A 1 220 ? 34.142 5.380 -31.846 1.00 58.56 220 PRO A CA 1
ATOM 1666 C C . PRO A 1 220 ? 34.684 4.053 -32.400 1.00 58.56 220 PRO A C 1
ATOM 1668 O O . PRO A 1 220 ? 34.344 2.997 -31.859 1.00 58.56 220 PRO A O 1
ATOM 1671 N N . MET A 1 221 ? 35.479 4.059 -33.477 1.00 55.97 221 MET A N 1
ATOM 1672 C CA . MET A 1 221 ? 36.015 2.809 -34.043 1.00 55.97 221 MET A CA 1
ATOM 1673 C C . MET A 1 221 ? 36.620 1.932 -32.934 1.00 55.97 221 MET A C 1
ATOM 1675 O O . MET A 1 221 ? 37.490 2.383 -32.195 1.00 55.97 221 MET A O 1
ATOM 1679 N N . GLY A 1 222 ? 36.131 0.695 -32.806 1.00 57.84 222 GLY A N 1
ATOM 1680 C CA . GLY A 1 222 ? 36.568 -0.258 -31.778 1.00 57.84 222 GLY A CA 1
ATOM 1681 C C . GLY A 1 222 ? 35.795 -0.233 -30.451 1.00 57.84 222 GLY A C 1
ATOM 1682 O O . GLY A 1 222 ? 36.077 -1.064 -29.597 1.00 57.84 222 GLY A O 1
ATOM 1683 N N . SER A 1 223 ? 34.810 0.655 -30.268 1.00 58.38 223 SER A N 1
ATOM 1684 C CA . SER A 1 223 ? 34.057 0.776 -28.999 1.00 58.38 223 SER A CA 1
ATOM 1685 C C . SER A 1 223 ? 32.765 -0.050 -28.913 1.00 58.38 223 SER A C 1
ATOM 1687 O O . SER A 1 223 ? 32.154 -0.108 -27.850 1.00 58.38 223 SER A O 1
ATOM 1689 N N . GLY A 1 224 ? 32.387 -0.758 -29.983 1.00 58.50 224 GLY A N 1
ATOM 1690 C CA . GLY A 1 224 ? 31.232 -1.660 -29.975 1.00 58.50 224 GLY A CA 1
ATOM 1691 C C . GLY A 1 224 ? 29.880 -0.947 -29.783 1.00 58.50 224 GLY A C 1
ATOM 1692 O O . GLY A 1 224 ? 29.785 0.264 -29.962 1.00 58.50 224 GLY A O 1
ATOM 1693 N N . PRO A 1 225 ? 28.803 -1.693 -29.490 1.00 65.88 225 PRO A N 1
ATOM 1694 C CA . PRO A 1 225 ? 27.477 -1.138 -29.203 1.00 65.88 225 PRO A CA 1
ATOM 1695 C C . PRO A 1 225 ? 27.499 -0.135 -28.035 1.00 65.88 225 PRO A C 1
ATOM 1697 O O . PRO A 1 225 ? 28.186 -0.359 -27.042 1.00 65.88 225 PRO A O 1
ATOM 1700 N N . GLY A 1 226 ? 26.723 0.948 -28.139 1.00 68.38 226 GLY A N 1
ATOM 1701 C CA . GLY A 1 226 ? 26.590 1.967 -27.090 1.00 68.38 226 GLY A CA 1
ATOM 1702 C C . GLY A 1 226 ? 25.312 1.807 -26.251 1.00 68.38 226 GLY A C 1
ATOM 1703 O O . GLY A 1 226 ? 24.404 1.069 -26.646 1.00 68.38 226 GLY A O 1
ATOM 1704 N N . PRO A 1 227 ? 25.197 2.516 -25.110 1.00 79.50 227 PRO A N 1
ATOM 1705 C CA . PRO A 1 227 ? 23.981 2.504 -24.304 1.00 79.50 227 PRO A CA 1
ATOM 1706 C C . PRO A 1 227 ? 22.827 3.173 -25.058 1.00 79.50 227 PRO A C 1
ATOM 1708 O O . PRO A 1 227 ? 22.992 4.236 -25.665 1.00 79.50 227 PRO A O 1
ATOM 1711 N N . VAL A 1 228 ? 21.644 2.565 -24.993 1.00 84.19 228 VAL A N 1
ATOM 1712 C CA . VAL A 1 228 ? 20.420 3.111 -25.597 1.00 84.19 228 VAL A CA 1
ATOM 1713 C C . VAL A 1 228 ? 20.034 4.423 -24.915 1.00 84.19 228 VAL A C 1
ATOM 1715 O O . VAL A 1 228 ? 20.095 4.523 -23.694 1.00 84.19 228 VAL A O 1
ATOM 1718 N N . ARG A 1 229 ? 19.584 5.425 -25.677 1.00 85.19 229 ARG A N 1
ATOM 1719 C CA . ARG A 1 229 ? 18.949 6.634 -25.127 1.00 85.19 229 ARG A CA 1
ATOM 1720 C C . ARG A 1 229 ? 17.542 6.815 -25.680 1.00 85.19 229 ARG A C 1
ATOM 1722 O O . ARG A 1 229 ? 17.313 6.593 -26.870 1.00 85.19 229 ARG A O 1
ATOM 1729 N N . GLY A 1 230 ? 16.614 7.241 -24.823 1.00 84.75 230 GLY A N 1
ATOM 1730 C CA . GLY A 1 230 ? 15.249 7.603 -25.216 1.00 84.75 230 GLY A CA 1
ATOM 1731 C C . GLY A 1 230 ? 14.323 6.423 -25.529 1.00 84.75 230 GLY A C 1
ATOM 1732 O O . GLY A 1 230 ? 13.323 6.608 -26.224 1.00 84.75 230 GLY A O 1
ATOM 1733 N N . ALA A 1 231 ? 14.633 5.215 -25.051 1.00 91.38 231 ALA A N 1
ATOM 1734 C CA . ALA A 1 231 ? 13.684 4.105 -25.114 1.00 91.38 231 ALA A CA 1
ATOM 1735 C C . ALA A 1 231 ? 12.547 4.315 -24.101 1.00 91.38 231 ALA A C 1
ATOM 1737 O O . ALA A 1 231 ? 12.705 5.019 -23.101 1.00 91.38 231 ALA A O 1
ATOM 1738 N N . LYS A 1 232 ? 11.380 3.721 -24.372 1.00 94.06 232 LYS A N 1
ATOM 1739 C CA . LYS A 1 232 ? 10.196 3.841 -23.508 1.00 94.06 232 LYS A CA 1
ATOM 1740 C C . LYS A 1 232 ? 9.670 2.465 -23.113 1.00 94.06 232 LYS A C 1
ATOM 1742 O O . LYS A 1 232 ? 9.487 1.595 -23.966 1.00 94.06 232 LYS A O 1
ATOM 1747 N N . GLY A 1 233 ? 9.415 2.303 -21.819 1.00 94.00 233 GLY A N 1
ATOM 1748 C CA . GLY A 1 233 ? 8.833 1.135 -21.173 1.00 94.00 233 GLY A CA 1
ATOM 1749 C C . GLY A 1 233 ? 7.334 1.299 -20.917 1.00 94.00 233 GLY A C 1
ATOM 1750 O O . GLY A 1 233 ? 6.873 2.365 -20.499 1.00 94.00 233 GLY A O 1
ATOM 1751 N N . ARG A 1 234 ? 6.554 0.246 -21.181 1.00 95.81 234 ARG A N 1
ATOM 1752 C CA . ARG A 1 234 ? 5.096 0.208 -20.950 1.00 95.81 234 ARG A CA 1
ATOM 1753 C C . ARG A 1 234 ? 4.618 -1.177 -20.520 1.00 95.81 234 ARG A C 1
ATOM 1755 O O . ARG A 1 234 ? 5.321 -2.165 -20.718 1.00 95.81 234 ARG A O 1
ATOM 1762 N N . GLY A 1 235 ? 3.401 -1.246 -19.983 1.00 94.38 235 GLY A N 1
ATOM 1763 C CA . GLY A 1 235 ? 2.724 -2.505 -19.654 1.00 94.38 235 GLY A CA 1
ATOM 1764 C C . GLY A 1 235 ? 3.279 -3.220 -18.423 1.00 94.38 235 GLY A C 1
ATOM 1765 O O . GLY A 1 235 ? 3.021 -4.411 -18.246 1.00 94.38 235 GLY A O 1
ATOM 1766 N N . GLY A 1 236 ? 4.041 -2.509 -17.586 1.00 96.75 236 GLY A N 1
ATOM 1767 C CA . GLY A 1 236 ? 4.467 -3.034 -16.298 1.00 96.75 236 GLY A CA 1
ATOM 1768 C C . GLY A 1 236 ? 3.281 -3.232 -15.366 1.00 96.75 236 GLY A C 1
ATOM 1769 O O . GLY A 1 236 ? 2.270 -2.539 -15.477 1.00 96.75 236 GLY A O 1
ATOM 1770 N N . ARG A 1 237 ? 3.425 -4.164 -14.430 1.00 97.12 237 ARG A N 1
ATOM 1771 C CA . ARG A 1 237 ? 2.449 -4.434 -13.372 1.00 97.12 237 ARG A CA 1
ATOM 1772 C C . ARG A 1 237 ? 3.150 -4.702 -12.048 1.00 97.12 237 ARG A C 1
ATOM 1774 O O . ARG A 1 237 ? 4.346 -5.013 -12.026 1.00 97.12 237 ARG A O 1
ATOM 1781 N N . LEU A 1 238 ? 2.378 -4.623 -10.975 1.00 97.12 238 LEU A N 1
ATOM 1782 C CA . LEU A 1 238 ? 2.773 -5.131 -9.670 1.00 97.12 238 LEU A CA 1
ATOM 1783 C C . LEU A 1 238 ? 2.464 -6.634 -9.596 1.00 97.12 238 LEU A C 1
ATOM 1785 O O . LEU A 1 238 ? 1.453 -7.094 -10.124 1.00 97.12 238 LEU A O 1
ATOM 1789 N N . ALA A 1 239 ? 3.355 -7.420 -9.002 1.00 95.88 239 ALA A N 1
ATOM 1790 C CA . ALA A 1 239 ? 3.185 -8.861 -8.830 1.00 95.88 239 ALA A CA 1
ATOM 1791 C C . ALA A 1 239 ? 3.845 -9.339 -7.537 1.00 95.88 239 ALA A C 1
ATOM 1793 O O . ALA A 1 239 ? 4.801 -8.730 -7.079 1.00 95.88 239 ALA A O 1
ATOM 1794 N N . GLY A 1 240 ? 3.390 -10.461 -6.987 1.00 95.31 240 GLY A N 1
ATOM 1795 C CA . GLY A 1 240 ? 3.869 -10.980 -5.705 1.00 95.31 240 GLY A CA 1
ATOM 1796 C C . GLY A 1 240 ? 2.726 -11.093 -4.700 1.00 95.31 240 GLY A C 1
ATOM 1797 O O . GLY A 1 240 ? 1.562 -11.059 -5.112 1.00 95.31 240 GLY A O 1
ATOM 1798 N N . PRO A 1 241 ? 3.041 -11.258 -3.407 1.00 96.25 241 PRO A N 1
ATOM 1799 C CA . PRO A 1 241 ? 2.043 -11.276 -2.350 1.00 96.25 241 PRO A CA 1
ATOM 1800 C C . PRO A 1 241 ? 1.211 -9.990 -2.334 1.00 96.25 241 PRO A C 1
ATOM 1802 O O . PRO A 1 241 ? 1.697 -8.904 -2.661 1.00 96.25 241 PRO A O 1
ATOM 1805 N N . TYR A 1 242 ? -0.058 -10.130 -1.964 1.00 97.00 242 TYR A N 1
ATOM 1806 C CA . TYR A 1 242 ? -0.912 -8.991 -1.645 1.00 97.00 242 TYR A CA 1
ATOM 1807 C C . TYR A 1 242 ? -0.632 -8.513 -0.218 1.00 97.00 242 TYR A C 1
ATOM 1809 O O . TYR A 1 242 ? 0.053 -9.187 0.551 1.00 97.00 242 TYR A O 1
ATOM 1817 N N . PHE A 1 243 ? -1.176 -7.349 0.132 1.00 96.56 243 PHE A N 1
ATOM 1818 C CA . PHE A 1 243 ? -1.236 -6.901 1.518 1.00 96.56 243 PHE A CA 1
ATOM 1819 C C . PHE A 1 243 ? -1.951 -7.954 2.375 1.00 96.56 243 PHE A C 1
ATOM 1821 O O . PHE A 1 243 ? -3.082 -8.331 2.072 1.00 96.56 243 PHE A O 1
ATOM 1828 N N . ASP A 1 244 ? -1.285 -8.440 3.421 1.00 96.69 244 ASP A N 1
ATOM 1829 C CA . ASP A 1 244 ? -1.776 -9.545 4.244 1.00 96.69 244 ASP A CA 1
ATOM 1830 C C . ASP A 1 244 ? -2.685 -9.028 5.369 1.00 96.69 244 ASP A C 1
ATOM 1832 O O . ASP A 1 244 ? -2.219 -8.585 6.425 1.00 96.69 244 ASP A O 1
ATOM 1836 N N . GLY A 1 245 ? -4.000 -9.098 5.142 1.00 97.19 245 GLY A N 1
ATOM 1837 C CA . GLY A 1 245 ? -5.003 -8.736 6.142 1.00 97.19 245 GLY A CA 1
ATOM 1838 C C . GLY A 1 245 ? -4.968 -9.638 7.378 1.00 97.19 245 GLY A C 1
ATOM 1839 O O . GLY A 1 245 ? -5.213 -9.168 8.487 1.00 97.19 245 GLY A O 1
ATOM 1840 N N . SER A 1 246 ? -4.586 -10.910 7.234 1.00 97.69 246 SER A N 1
ATOM 1841 C CA . SER A 1 246 ? -4.483 -11.836 8.372 1.00 97.69 246 SER A CA 1
ATOM 1842 C C . SER A 1 246 ? -3.306 -11.476 9.286 1.00 97.69 246 SER A C 1
ATOM 1844 O O . SER A 1 246 ? -3.428 -11.520 10.514 1.00 97.69 246 SER A O 1
ATOM 1846 N N . SER A 1 247 ? -2.179 -11.063 8.700 1.00 97.75 247 SER A N 1
ATOM 1847 C CA . SER A 1 247 ? -1.041 -10.509 9.444 1.00 97.75 247 SER A CA 1
ATOM 1848 C C . SER A 1 247 ? -1.413 -9.196 10.139 1.00 97.75 247 SER A C 1
ATOM 1850 O O . SER A 1 247 ? -1.131 -9.020 11.327 1.00 97.75 247 SER A O 1
ATOM 1852 N N . MET A 1 248 ? -2.127 -8.308 9.439 1.00 98.38 248 MET A N 1
ATOM 1853 C CA . MET A 1 248 ? -2.594 -7.040 10.004 1.00 98.38 248 MET A CA 1
ATOM 1854 C C . MET A 1 248 ? -3.533 -7.251 11.203 1.00 98.38 248 MET A C 1
ATOM 1856 O O . MET A 1 248 ? -3.355 -6.603 12.235 1.00 98.38 248 MET A O 1
ATOM 1860 N N . ASP A 1 249 ? -4.499 -8.171 11.091 1.00 98.00 249 ASP A N 1
ATOM 1861 C CA . ASP A 1 249 ? -5.396 -8.552 12.189 1.00 98.00 249 ASP A CA 1
ATOM 1862 C C . ASP A 1 249 ? -4.586 -9.051 13.391 1.00 98.00 249 ASP A C 1
ATOM 1864 O O . ASP A 1 249 ? -4.645 -8.466 14.471 1.00 98.00 249 ASP A O 1
ATOM 1868 N N . SER A 1 250 ? -3.713 -10.039 13.172 1.00 98.25 250 SER A N 1
ATOM 1869 C C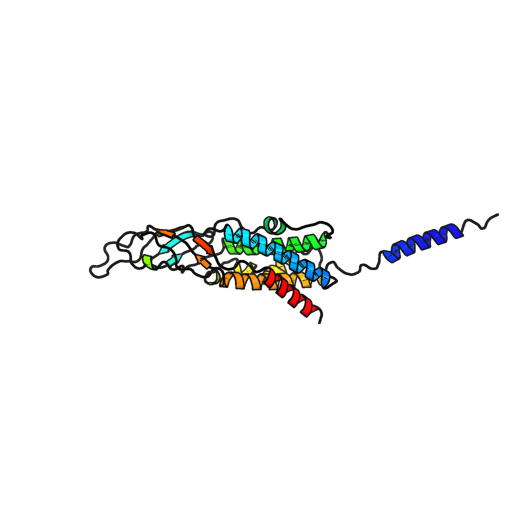A . SER A 1 250 ? -2.873 -10.627 14.224 1.00 98.25 250 SER A CA 1
ATOM 1870 C C . SER A 1 250 ? -2.060 -9.582 15.000 1.00 98.25 250 SER A C 1
ATOM 1872 O O . SER A 1 250 ? -2.024 -9.629 16.229 1.00 98.25 250 SER A O 1
ATOM 1874 N N . ARG A 1 251 ? -1.468 -8.600 14.307 1.00 98.44 251 ARG A N 1
ATOM 1875 C CA . ARG A 1 251 ? -0.692 -7.506 14.922 1.00 98.44 251 ARG A CA 1
ATOM 1876 C C . ARG A 1 251 ? -1.543 -6.545 15.734 1.00 98.44 251 ARG A C 1
ATOM 1878 O O . ARG A 1 251 ? -1.123 -6.103 16.804 1.00 98.44 251 ARG A O 1
ATOM 1885 N N . MET A 1 252 ? -2.738 -6.211 15.246 1.00 98.25 252 MET A N 1
ATOM 1886 C CA . MET A 1 252 ? -3.678 -5.403 16.022 1.00 98.25 252 MET A CA 1
ATOM 1887 C C . MET A 1 252 ? -4.085 -6.132 17.298 1.00 98.25 252 MET A C 1
ATOM 1889 O O . MET A 1 252 ? -4.078 -5.533 18.371 1.00 98.25 252 MET A O 1
ATOM 1893 N N . LEU A 1 253 ? -4.389 -7.427 17.199 1.00 97.62 253 LEU A N 1
ATOM 1894 C CA . LEU A 1 253 ? -4.772 -8.215 18.361 1.00 97.62 253 LEU A CA 1
ATOM 1895 C C . LEU A 1 253 ? -3.634 -8.324 19.377 1.00 97.62 253 LEU A C 1
ATOM 1897 O O . LEU A 1 253 ? -3.876 -8.113 20.565 1.00 97.62 253 LEU A O 1
ATOM 1901 N N . GLU A 1 254 ? -2.408 -8.604 18.924 1.00 97.62 254 GLU A N 1
ATOM 1902 C CA . GLU A 1 254 ? -1.208 -8.609 19.770 1.00 97.62 254 GLU A CA 1
ATOM 1903 C C . GLU A 1 254 ? -1.069 -7.287 20.526 1.00 97.62 254 GLU A C 1
ATOM 1905 O O . GLU A 1 254 ? -0.974 -7.289 21.754 1.00 97.62 254 GLU A O 1
ATOM 1910 N N . TYR A 1 255 ? -1.187 -6.162 19.816 1.00 97.44 255 TYR A N 1
ATOM 1911 C CA . TYR A 1 255 ? -1.158 -4.842 20.432 1.00 97.44 255 TYR A CA 1
ATOM 1912 C C . TYR A 1 255 ? -2.258 -4.670 21.492 1.00 97.44 255 TYR A C 1
ATOM 1914 O O . TYR A 1 255 ? 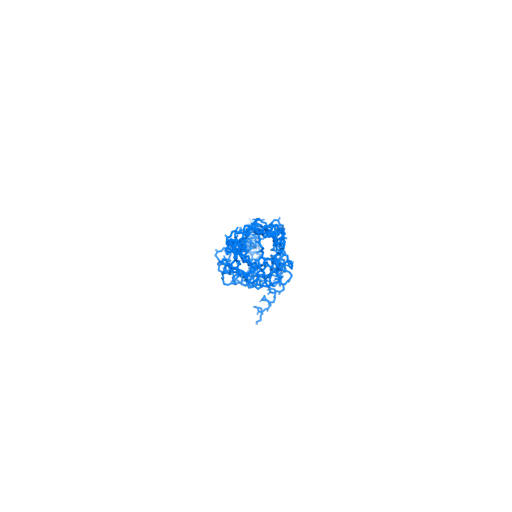-1.986 -4.173 22.584 1.00 97.44 255 TYR A O 1
ATOM 1922 N N . PHE A 1 256 ? -3.493 -5.103 21.219 1.00 95.88 256 PHE A N 1
ATOM 1923 C CA . PHE A 1 256 ? -4.595 -4.994 22.183 1.00 95.88 256 PHE A CA 1
ATOM 1924 C C . PHE A 1 256 ? -4.358 -5.833 23.437 1.00 95.88 256 PHE A C 1
ATOM 1926 O O . PHE A 1 256 ? -4.633 -5.356 24.534 1.00 95.88 256 PHE A O 1
ATOM 1933 N N . TRP A 1 257 ? -3.810 -7.041 23.294 1.00 94.56 257 TRP A N 1
ATOM 1934 C CA . TRP A 1 257 ? -3.439 -7.883 24.432 1.00 94.56 257 TRP A CA 1
ATOM 1935 C C . TRP A 1 257 ? -2.323 -7.277 25.281 1.00 94.56 257 TRP A C 1
ATOM 1937 O O . TRP A 1 257 ? -2.312 -7.469 26.494 1.00 94.56 257 TRP A O 1
ATOM 1947 N N . GLU A 1 258 ? -1.379 -6.563 24.670 1.00 95.31 258 GLU A N 1
ATOM 1948 C CA . GLU A 1 258 ? -0.326 -5.858 25.404 1.00 95.31 258 GLU A CA 1
ATOM 1949 C C . GLU A 1 258 ? -0.869 -4.692 26.233 1.00 95.31 258 GLU A C 1
ATOM 1951 O O . GLU A 1 258 ? -0.334 -4.434 27.306 1.00 95.31 258 GLU A O 1
ATOM 1956 N N . GLN A 1 259 ? -1.929 -4.016 25.775 1.00 93.56 259 GLN A N 1
ATOM 1957 C CA . GLN A 1 259 ? -2.539 -2.904 26.517 1.00 93.56 259 GLN A CA 1
ATOM 1958 C C . GLN A 1 259 ? -3.424 -3.355 27.694 1.00 93.56 259 GLN A C 1
ATOM 1960 O O . GLN A 1 259 ? -3.822 -2.520 28.498 1.00 93.56 259 GLN A O 1
ATOM 1965 N N . GLU A 1 260 ? -3.758 -4.646 27.801 1.00 85.94 260 GLU A N 1
ATOM 1966 C CA . GLU A 1 260 ? -4.574 -5.192 28.903 1.00 85.94 260 GLU A CA 1
ATOM 1967 C C . GLU A 1 260 ? -3.738 -5.732 30.080 1.00 85.94 260 GLU A C 1
ATOM 1969 O O . GLU A 1 260 ? -4.308 -6.204 31.066 1.00 85.94 260 GLU A O 1
ATOM 1974 N N . LYS A 1 261 ? -2.403 -5.688 29.982 1.00 81.94 261 LYS A N 1
ATOM 1975 C CA . LYS A 1 261 ? -1.465 -6.122 31.031 1.00 81.94 261 LYS A CA 1
ATOM 1976 C C . LYS A 1 261 ? -1.042 -4.965 31.927 1.00 81.94 261 LYS A C 1
ATOM 1978 O O . LYS A 1 261 ? -0.931 -5.214 33.148 1.00 81.94 261 LYS A O 1
#

Radius of gyration: 28.13 Å; chains: 1; bounding box: 100×26×87 Å

pLDDT: mean 88.27, std 15.75, range [40.72, 98.69]

Secondary structure (DSSP, 8-state):
---SSSHHHHHHHHHHHHHHHTTS-----TT-SHHHHHHHHHHHHHHHHHHHHHHHHH-EE--EEEETTEEEEPTT-EESPPP-HHHHGGG---TT--HHHHHHHHHHHHHHHHHHHHHHHHEEEEEEE-GGGGSBSSSEEEEEPPPEEGGGSEETTGGGGSHHHHHHHHHHT-S---HHHHHHHHHHHHHHHHHHHHHHHH-EEE--EEEEEE--SS--TT--SBPPEEEEEE-BEEESPPP-HHHHHHHHHHHHHHHT-

Foldseek 3Di:
DPDDPPVVVVVVVVVVVVVVVVVPPPPQPCLNDLVSLLVLLLLLLVLCLQLQVVFQVFWWQWFWFFKFFFTKGAQPSTDGDQQALCSSCVPPDPPPDDPQSVLLSSLLSHLRRVLRVQFNRFKIDTGFGFNQLNADAWKRDWTWTDKDFLLNIDGPSLVSLALVNQLVSSVVSRPDDDPSSSLSSSQLSHLSSVLVNVNRRFKIWTDWIKTTFTFDPPDPVPNHGHGGGGIITTGIGIDGDTRRSVSSSVSSSVSVVVVVD

Sequence (261 aa):
MKHSRILSFSLLFLALFFSHAEAEEKDGGIFSTLGSKKQFAGEVSFLIEKAWKEWQDSVLLNGIEVEGSQGLLQPGDIGGPVISASSILASFDREGKSEDYIGCVKAVAGAVENGMRSWQRGYSHNNIPFPQGASCTFTLPPCKNVPVTVGSGVSSGDREMTERALYNYLLYYAPAREEGTLIVFRGSAKAISECFAEWKDSCFIIGILATGGIAPQPAPMGSGPGPVRGAKGRGGRLAGPYFDGSSMDSRMLEYFWEQEK